Protein AF-M3VHH6-F1 (afdb_monomer)

Mean predicted aligned error: 3.73 Å

pLDDT: mean 92.9, std 6.44, range [53.59, 98.81]

Organism: NCBI:txid1223542

Structure (mmCIF, N/CA/C/O backbone):
data_AF-M3VHH6-F1
#
_entry.id   AF-M3VHH6-F1
#
loop_
_atom_site.group_PDB
_atom_site.id
_atom_site.type_symbol
_atom_site.label_atom_id
_atom_site.label_alt_id
_atom_site.label_comp_id
_atom_site.label_asym_id
_atom_site.label_entity_id
_atom_site.label_seq_id
_atom_site.pdbx_PDB_ins_code
_atom_site.Cartn_x
_atom_site.Cartn_y
_atom_site.Cartn_z
_atom_site.occupancy
_atom_site.B_iso_or_equiv
_atom_site.auth_seq_id
_atom_site.auth_comp_id
_atom_site.auth_asym_id
_atom_site.auth_atom_id
_atom_site.pdbx_PDB_model_num
ATOM 1 N N . MET A 1 1 ? 22.238 7.291 13.900 1.00 63.69 1 MET A N 1
ATOM 2 C CA . MET A 1 1 ? 20.961 7.535 13.210 1.00 63.69 1 MET A CA 1
ATOM 3 C C . MET A 1 1 ? 19.990 6.494 13.722 1.00 63.69 1 MET A C 1
ATOM 5 O O . MET A 1 1 ? 20.412 5.349 13.844 1.00 63.69 1 MET A O 1
ATOM 9 N N . THR A 1 2 ? 18.786 6.887 14.133 1.00 71.12 2 THR A N 1
ATOM 10 C CA . THR A 1 2 ? 17.746 5.921 14.518 1.00 71.12 2 THR A CA 1
ATOM 11 C C . THR A 1 2 ? 17.326 5.149 13.262 1.00 71.12 2 THR A C 1
ATOM 13 O O . THR A 1 2 ? 17.118 5.810 12.241 1.00 71.12 2 THR A O 1
ATOM 16 N N . PRO A 1 3 ? 17.253 3.806 13.294 1.00 85.62 3 PRO A N 1
ATOM 17 C CA . PRO A 1 3 ? 16.776 3.004 12.168 1.00 85.62 3 PRO A CA 1
ATOM 18 C C . PRO A 1 3 ? 15.433 3.501 11.617 1.00 85.62 3 PRO A C 1
ATOM 20 O O . PRO A 1 3 ? 14.606 4.027 12.363 1.00 85.62 3 PRO A O 1
ATOM 23 N N . PHE A 1 4 ? 15.214 3.337 10.310 1.00 87.75 4 PHE A N 1
ATOM 24 C CA . PHE A 1 4 ? 13.986 3.770 9.629 1.00 87.75 4 PHE A CA 1
ATOM 25 C C . PHE A 1 4 ? 12.733 3.161 10.276 1.00 87.75 4 PHE A C 1
ATOM 27 O O . PHE A 1 4 ? 11.804 3.878 10.640 1.00 87.75 4 PHE A O 1
ATOM 34 N N . THR A 1 5 ? 12.757 1.853 10.526 1.00 89.00 5 THR A N 1
ATOM 35 C CA . THR A 1 5 ? 11.663 1.124 11.176 1.00 89.00 5 THR A CA 1
ATOM 36 C C . THR A 1 5 ? 11.430 1.581 12.618 1.00 89.00 5 THR A C 1
ATOM 38 O O . THR A 1 5 ? 10.285 1.713 13.035 1.00 89.00 5 THR A O 1
ATOM 41 N N . ASP A 1 6 ? 12.483 1.915 13.371 1.00 89.00 6 ASP A N 1
ATOM 42 C CA . ASP A 1 6 ? 12.345 2.443 14.738 1.00 89.00 6 ASP A CA 1
ATOM 43 C C . ASP A 1 6 ? 11.664 3.821 14.744 1.00 89.00 6 ASP A C 1
ATOM 45 O O . ASP A 1 6 ? 10.821 4.102 15.597 1.00 89.00 6 ASP A O 1
ATOM 49 N N . ARG A 1 7 ? 12.010 4.685 13.778 1.00 90.12 7 ARG A N 1
ATOM 50 C CA . ARG A 1 7 ? 11.342 5.981 13.578 1.00 90.12 7 ARG A CA 1
ATOM 51 C C . ARG A 1 7 ? 9.866 5.792 13.238 1.00 90.12 7 ARG A C 1
ATOM 53 O O . ARG A 1 7 ? 9.042 6.510 13.788 1.00 90.12 7 ARG A O 1
ATOM 60 N N . LEU A 1 8 ? 9.543 4.837 12.366 1.00 90.56 8 LEU A N 1
ATOM 61 C CA . LEU A 1 8 ? 8.163 4.515 12.011 1.00 90.56 8 LEU A CA 1
ATOM 62 C C . LEU A 1 8 ? 7.368 4.021 13.218 1.00 90.56 8 LEU A C 1
ATOM 64 O O . LEU A 1 8 ? 6.287 4.528 13.490 1.00 90.56 8 LEU A O 1
ATOM 68 N N . VAL A 1 9 ? 7.901 3.046 13.955 1.00 91.38 9 VAL A N 1
ATOM 69 C CA . VAL A 1 9 ? 7.224 2.476 15.127 1.00 91.38 9 VAL A CA 1
ATOM 70 C C . VAL A 1 9 ? 6.958 3.549 16.185 1.00 91.38 9 VAL A C 1
ATOM 72 O O . VAL A 1 9 ? 5.933 3.498 16.858 1.00 91.38 9 VAL A O 1
ATOM 75 N N . ALA A 1 10 ? 7.831 4.552 16.301 1.00 91.44 10 ALA A N 1
ATOM 76 C CA . ALA A 1 10 ? 7.632 5.679 17.207 1.00 91.44 10 ALA A CA 1
ATOM 77 C C . ALA A 1 10 ? 6.457 6.604 16.825 1.00 91.44 10 ALA A C 1
ATOM 79 O O . ALA A 1 10 ? 6.029 7.382 17.676 1.00 91.44 10 ALA A O 1
ATOM 80 N N . LEU A 1 11 ? 5.948 6.530 15.589 1.00 90.44 11 LEU A N 1
ATOM 81 C CA . LEU A 1 11 ? 4.761 7.269 15.141 1.00 90.44 11 LEU A CA 1
ATOM 82 C C . LEU A 1 11 ? 3.453 6.500 15.359 1.00 90.44 11 LEU A C 1
ATOM 84 O O . LEU A 1 11 ? 2.382 7.084 15.226 1.00 90.44 11 LEU A O 1
ATOM 88 N N . LEU A 1 12 ? 3.518 5.202 15.665 1.00 91.50 12 LEU A N 1
ATOM 89 C CA . LEU A 1 12 ? 2.317 4.385 15.785 1.00 91.50 12 LEU A CA 1
ATOM 90 C C . LEU A 1 12 ? 1.541 4.724 17.069 1.00 91.50 12 LEU A C 1
ATOM 92 O O . LEU A 1 12 ? 2.152 4.878 18.134 1.00 91.50 12 LEU A O 1
ATOM 96 N N . PRO A 1 13 ? 0.198 4.752 17.009 1.00 91.06 13 PRO A N 1
ATOM 97 C CA . PRO A 1 13 ? -0.645 4.815 18.191 1.00 91.06 13 PRO A CA 1
ATOM 98 C C . PRO A 1 13 ? -0.337 3.685 19.179 1.00 91.06 13 PRO A C 1
ATOM 100 O O . PRO A 1 13 ? 0.109 2.586 18.824 1.00 91.06 13 PRO A O 1
ATOM 103 N N . ALA A 1 14 ? -0.580 3.953 20.461 1.00 88.25 14 ALA A N 1
ATOM 104 C CA . ALA A 1 14 ? -0.232 3.025 21.527 1.00 88.25 14 ALA A CA 1
ATOM 105 C C . ALA A 1 14 ? -0.963 1.680 21.372 1.00 88.25 14 ALA A C 1
ATOM 107 O O . ALA A 1 14 ? -2.187 1.617 21.318 1.00 88.25 14 ALA A O 1
ATOM 108 N N . GLY A 1 15 ? -0.201 0.584 21.372 1.00 87.56 15 GLY A N 1
ATOM 109 C CA . GLY A 1 15 ? -0.746 -0.774 21.270 1.00 87.56 15 GLY A CA 1
ATOM 110 C C . GLY A 1 15 ? -0.923 -1.284 19.839 1.00 87.56 15 GLY A C 1
ATOM 111 O O . GLY A 1 15 ? -1.205 -2.470 19.671 1.00 87.56 15 GLY A O 1
ATOM 112 N N . ILE A 1 16 ? -0.691 -0.446 18.825 1.00 91.75 16 ILE A N 1
ATOM 113 C CA . ILE A 1 16 ? -0.650 -0.889 17.434 1.00 91.75 16 ILE A CA 1
ATOM 114 C C . ILE A 1 16 ? 0.666 -1.615 17.157 1.00 91.75 16 ILE A C 1
ATOM 116 O O . ILE A 1 16 ? 1.753 -1.146 17.494 1.00 91.75 16 ILE A O 1
ATOM 120 N N . VAL A 1 17 ? 0.555 -2.784 16.528 1.00 91.75 17 VAL A N 1
ATOM 121 C CA . VAL A 1 17 ? 1.691 -3.605 16.110 1.00 91.75 17 VAL A CA 1
ATOM 122 C C . VAL A 1 17 ? 1.547 -3.882 14.624 1.00 91.75 17 VAL A C 1
ATOM 124 O O . VAL A 1 17 ? 0.552 -4.461 14.191 1.00 91.75 17 VAL A O 1
ATOM 127 N N . LEU A 1 18 ? 2.548 -3.483 13.840 1.00 94.38 18 LEU A N 1
ATOM 128 C CA . LEU A 1 18 ? 2.572 -3.799 12.416 1.00 94.38 18 LEU A CA 1
ATOM 129 C C . LEU A 1 18 ? 2.859 -5.292 12.199 1.00 94.38 18 LEU A C 1
ATOM 131 O O . LEU A 1 18 ? 3.683 -5.870 12.917 1.00 94.38 18 LEU A O 1
ATOM 135 N N . PRO A 1 19 ? 2.242 -5.924 11.185 1.00 96.00 19 PRO A N 1
ATOM 136 C CA . PRO A 1 19 ? 2.569 -7.293 10.814 1.00 96.00 19 PRO A CA 1
ATOM 137 C C . PRO A 1 19 ? 4.055 -7.455 10.469 1.00 96.00 19 PRO A C 1
ATOM 139 O O . PRO A 1 19 ? 4.655 -6.597 9.820 1.00 96.00 19 PRO A O 1
ATOM 142 N N . GLN A 1 20 ? 4.644 -8.595 10.839 1.00 97.12 20 GLN A N 1
ATOM 143 C CA . GLN A 1 20 ? 6.068 -8.863 10.605 1.00 97.12 20 GLN A CA 1
ATOM 144 C C . GLN A 1 20 ? 6.512 -8.678 9.137 1.00 97.12 20 GLN A C 1
ATOM 146 O O . GLN A 1 20 ? 7.590 -8.117 8.942 1.00 97.12 20 GLN A O 1
ATOM 151 N N . PRO A 1 21 ? 5.732 -9.069 8.103 1.00 98.19 21 PRO A N 1
ATOM 152 C CA . PRO A 1 21 ? 6.111 -8.808 6.711 1.00 98.19 21 PRO A CA 1
ATOM 153 C C . PRO A 1 21 ? 6.308 -7.322 6.384 1.00 98.19 21 PRO A C 1
ATOM 155 O O . PRO A 1 21 ? 7.207 -6.981 5.615 1.00 98.19 21 PRO A O 1
ATOM 158 N N . ILE A 1 22 ? 5.522 -6.437 7.006 1.00 97.62 22 ILE A N 1
ATOM 159 C CA . ILE A 1 22 ? 5.634 -4.983 6.837 1.00 97.62 22 ILE A CA 1
ATOM 160 C C . ILE A 1 22 ? 6.939 -4.481 7.460 1.00 97.62 22 ILE A C 1
ATOM 162 O O . ILE A 1 22 ? 7.721 -3.816 6.786 1.00 97.62 22 ILE A O 1
ATOM 166 N N . LEU A 1 23 ? 7.230 -4.876 8.704 1.00 96.31 23 LEU A N 1
ATOM 167 C CA . LEU A 1 23 ? 8.476 -4.503 9.389 1.00 96.31 23 LEU A CA 1
ATOM 168 C C . LEU A 1 23 ? 9.712 -4.987 8.619 1.00 96.31 23 LEU A C 1
ATOM 170 O O . LEU A 1 23 ? 10.616 -4.207 8.338 1.00 96.31 23 LEU A O 1
ATOM 174 N N . THR A 1 24 ? 9.714 -6.256 8.202 1.00 97.75 24 THR A N 1
ATOM 175 C CA . THR A 1 24 ? 10.802 -6.838 7.405 1.00 97.75 24 THR A CA 1
ATOM 176 C C . THR A 1 24 ? 10.984 -6.122 6.065 1.00 97.75 24 THR A C 1
ATOM 178 O O . THR A 1 24 ? 12.110 -5.999 5.587 1.00 97.75 24 THR A O 1
ATOM 181 N N . THR A 1 25 ? 9.902 -5.626 5.462 1.00 97.81 25 THR A N 1
ATOM 182 C CA . THR A 1 25 ? 9.980 -4.824 4.237 1.00 97.81 25 THR A CA 1
ATOM 183 C C . THR A 1 25 ? 10.610 -3.460 4.488 1.00 97.81 25 THR A C 1
ATOM 185 O O . THR A 1 25 ? 11.472 -3.045 3.719 1.00 97.81 25 THR A O 1
ATOM 188 N N . PHE A 1 26 ? 10.230 -2.767 5.559 1.00 96.12 26 PHE A N 1
ATOM 189 C CA . PHE A 1 26 ? 10.793 -1.456 5.882 1.00 96.12 26 PHE A CA 1
ATOM 190 C C . PHE A 1 26 ? 12.275 -1.515 6.245 1.00 96.12 26 PHE A C 1
ATOM 192 O O . PHE A 1 26 ? 13.041 -0.672 5.775 1.00 96.12 26 PHE A O 1
ATOM 199 N N . ASP A 1 27 ? 12.701 -2.554 6.967 1.00 95.94 27 ASP A N 1
ATOM 200 C CA . ASP A 1 27 ? 14.124 -2.825 7.188 1.00 95.94 27 ASP A CA 1
ATOM 201 C C . ASP A 1 27 ? 14.855 -3.033 5.853 1.00 95.94 27 ASP A C 1
ATOM 203 O O . ASP A 1 27 ? 15.903 -2.435 5.607 1.00 95.94 27 ASP A O 1
ATOM 207 N N . TRP A 1 28 ? 14.273 -3.822 4.943 1.00 97.62 28 TRP A N 1
ATOM 208 C CA . TRP A 1 28 ? 14.871 -4.065 3.633 1.00 97.62 28 TRP A CA 1
ATOM 209 C C . TRP A 1 28 ? 14.974 -2.791 2.782 1.00 97.62 28 TRP A C 1
ATOM 211 O O . TRP A 1 28 ? 16.025 -2.554 2.186 1.00 97.62 28 TRP A O 1
ATOM 221 N N . LEU A 1 29 ? 13.937 -1.947 2.745 1.00 96.81 29 LEU A N 1
ATOM 222 C CA . LEU A 1 29 ? 13.976 -0.669 2.023 1.00 96.81 29 LEU A CA 1
ATOM 223 C C . LEU A 1 29 ? 15.113 0.224 2.548 1.00 96.81 29 LEU A C 1
ATOM 225 O O . LEU A 1 29 ? 15.882 0.784 1.758 1.00 96.81 29 LEU A O 1
ATOM 229 N N . ALA A 1 30 ? 15.266 0.307 3.872 1.00 94.44 30 ALA A N 1
ATOM 230 C CA . ALA A 1 30 ? 16.337 1.071 4.506 1.00 94.44 30 ALA A CA 1
ATOM 231 C C . ALA A 1 30 ? 17.732 0.539 4.148 1.00 94.44 30 ALA A C 1
ATOM 233 O O . ALA A 1 30 ? 18.621 1.318 3.803 1.00 94.44 30 ALA A O 1
ATOM 234 N N . ASP A 1 31 ? 17.909 -0.781 4.148 1.00 95.44 31 ASP A N 1
ATOM 235 C CA . ASP A 1 31 ? 19.198 -1.417 3.868 1.00 95.44 31 ASP A CA 1
ATOM 236 C C . ASP A 1 31 ? 19.580 -1.422 2.374 1.00 95.44 31 ASP A C 1
ATOM 238 O O . ASP A 1 31 ? 20.744 -1.656 2.037 1.00 95.44 31 ASP A O 1
ATOM 242 N N . ASN A 1 32 ? 18.630 -1.164 1.465 1.00 96.19 32 ASN A N 1
ATOM 243 C CA . ASN A 1 32 ? 18.826 -1.305 0.013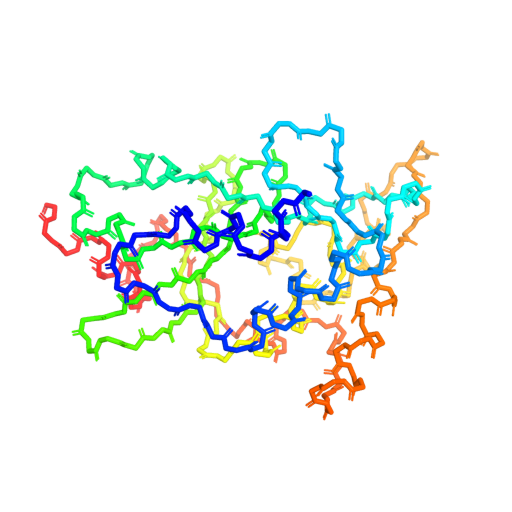 1.00 96.19 32 ASN A CA 1
ATOM 244 C C . ASN A 1 32 ? 18.701 0.017 -0.768 1.00 96.19 32 ASN A C 1
ATOM 246 O O . ASN A 1 32 ? 18.564 0.004 -1.990 1.00 96.19 32 ASN A O 1
ATOM 250 N N . GLY A 1 33 ? 18.801 1.164 -0.088 1.00 94.81 33 GLY A N 1
ATOM 251 C CA . GLY A 1 33 ? 18.885 2.477 -0.742 1.00 94.81 33 GLY A CA 1
ATOM 252 C C . GLY A 1 33 ? 17.555 2.994 -1.291 1.00 94.81 33 GLY A C 1
ATOM 253 O O . GLY A 1 33 ? 17.539 3.717 -2.286 1.00 94.81 33 GLY A O 1
ATOM 254 N N . HIS A 1 34 ? 16.443 2.609 -0.666 1.00 95.94 34 HIS A N 1
ATOM 255 C CA . HIS A 1 34 ? 15.102 3.072 -1.034 1.00 95.94 34 HIS A CA 1
ATOM 256 C C . HIS A 1 34 ? 14.616 4.271 -0.210 1.00 95.94 34 HIS A C 1
ATOM 258 O O . HIS A 1 34 ? 13.675 4.946 -0.624 1.00 95.94 34 HIS A O 1
ATOM 264 N N . VAL A 1 35 ? 15.238 4.520 0.945 1.00 94.00 35 VAL A N 1
ATOM 265 C CA . VAL A 1 35 ? 14.899 5.623 1.854 1.00 94.00 35 VAL A CA 1
ATOM 266 C C . VAL A 1 35 ? 15.500 6.929 1.350 1.00 94.00 35 VAL A C 1
ATOM 268 O O . VAL A 1 35 ? 16.697 6.990 1.060 1.00 94.00 35 VAL A O 1
ATOM 271 N N . ASP A 1 36 ? 14.672 7.971 1.280 1.00 88.38 36 ASP A N 1
ATOM 272 C CA . ASP A 1 36 ? 15.116 9.325 0.957 1.00 88.38 36 ASP A CA 1
ATOM 273 C C . ASP A 1 36 ? 15.365 10.140 2.234 1.00 88.38 36 ASP A C 1
ATOM 275 O O . ASP A 1 36 ? 14.464 10.761 2.807 1.00 88.38 36 ASP A O 1
ATOM 279 N N . ASP A 1 37 ? 16.626 10.152 2.668 1.00 80.25 37 ASP A N 1
ATOM 280 C CA . ASP A 1 37 ? 17.090 10.926 3.823 1.00 80.25 37 ASP A CA 1
ATOM 281 C C . ASP A 1 37 ? 17.120 12.451 3.572 1.00 80.25 37 ASP A C 1
ATOM 283 O O . ASP A 1 37 ? 17.459 13.210 4.483 1.00 80.25 37 ASP A O 1
ATOM 287 N N . ALA A 1 38 ? 16.806 12.933 2.359 1.00 76.75 38 ALA A N 1
ATOM 288 C CA . ALA A 1 38 ? 16.718 14.368 2.074 1.00 76.75 38 ALA A CA 1
ATOM 289 C C . ALA A 1 38 ? 15.414 15.006 2.584 1.00 76.75 38 ALA A C 1
ATOM 291 O O . ALA A 1 38 ? 15.286 16.233 2.566 1.00 76.75 38 ALA A O 1
ATOM 292 N N . THR A 1 39 ? 14.457 14.191 3.031 1.00 71.38 39 THR A N 1
ATOM 293 C CA . THR A 1 39 ? 13.173 14.641 3.570 1.00 71.38 39 THR A CA 1
ATOM 294 C C . THR A 1 39 ? 13.167 14.613 5.102 1.00 71.38 39 THR A C 1
ATOM 296 O O . THR A 1 39 ? 13.781 13.753 5.732 1.00 71.38 39 THR A O 1
ATOM 299 N N . ASP A 1 40 ? 12.450 15.555 5.723 1.00 71.25 40 ASP A N 1
ATOM 300 C CA . ASP A 1 40 ? 12.286 15.595 7.187 1.00 71.25 40 ASP A CA 1
ATOM 301 C C . ASP A 1 40 ? 11.274 14.546 7.705 1.00 71.25 40 ASP A C 1
ATOM 303 O O . ASP A 1 40 ? 11.148 14.348 8.916 1.00 71.25 40 ASP A O 1
ATOM 307 N N . HIS A 1 41 ? 10.554 13.866 6.806 1.00 76.38 41 HIS A N 1
ATOM 308 C CA . HIS A 1 41 ? 9.564 12.835 7.121 1.00 76.38 41 HIS A CA 1
ATOM 309 C C . HIS A 1 41 ? 10.081 11.426 6.782 1.00 76.38 41 HIS A C 1
ATOM 311 O O . HIS A 1 41 ? 11.210 11.226 6.334 1.00 76.38 41 HIS A O 1
ATOM 317 N N . LEU A 1 42 ? 9.302 10.398 7.122 1.00 86.75 42 LEU A N 1
ATOM 318 C CA . LEU A 1 42 ? 9.610 9.025 6.728 1.00 86.75 42 LEU A CA 1
ATOM 319 C C . LEU A 1 42 ? 9.214 8.836 5.273 1.00 86.75 42 LEU A C 1
ATOM 321 O O . LEU A 1 42 ? 8.035 8.677 4.990 1.00 86.75 42 LEU A O 1
ATOM 325 N N . HIS A 1 43 ? 10.206 8.840 4.387 1.00 91.56 43 HIS A N 1
ATOM 326 C CA . HIS A 1 43 ? 9.988 8.636 2.965 1.00 91.56 43 HIS A CA 1
ATOM 327 C C . HIS A 1 43 ? 10.835 7.480 2.433 1.00 91.56 43 HIS A C 1
ATOM 329 O O . HIS A 1 43 ? 12.054 7.437 2.629 1.00 91.56 43 HIS A O 1
ATOM 335 N N . ALA A 1 44 ? 10.194 6.543 1.742 1.00 94.94 44 ALA A N 1
ATOM 336 C CA . ALA A 1 44 ? 10.866 5.477 1.004 1.00 94.94 44 ALA A CA 1
ATOM 337 C C . ALA A 1 44 ? 10.058 5.093 -0.233 1.00 94.94 44 ALA A C 1
ATOM 339 O O . ALA A 1 44 ? 8.843 4.962 -0.159 1.00 94.94 44 ALA A O 1
ATOM 340 N N . ARG A 1 45 ? 10.728 4.842 -1.356 1.00 95.50 45 ARG A N 1
ATOM 341 C CA . ARG A 1 45 ? 10.079 4.444 -2.617 1.00 95.50 45 ARG A CA 1
ATOM 342 C C . ARG A 1 45 ? 10.259 2.953 -2.879 1.00 95.50 45 ARG A C 1
ATOM 344 O O . ARG A 1 45 ? 11.237 2.352 -2.442 1.00 95.50 45 ARG A O 1
ATOM 351 N N . LEU A 1 46 ? 9.385 2.339 -3.673 1.00 96.19 46 LEU A N 1
ATOM 352 C CA . LEU A 1 46 ? 9.559 0.928 -4.071 1.00 96.19 46 LEU A CA 1
ATOM 353 C C . LEU A 1 46 ? 10.660 0.720 -5.120 1.00 96.19 46 LEU A C 1
ATOM 355 O O . LEU A 1 46 ? 11.136 -0.397 -5.330 1.00 96.19 46 LEU A O 1
ATOM 359 N N . VAL A 1 47 ? 11.105 1.808 -5.744 1.00 94.88 47 VAL A N 1
ATOM 360 C CA . VAL A 1 47 ? 12.263 1.859 -6.635 1.00 94.88 47 VAL A CA 1
ATOM 361 C C . VAL A 1 47 ? 13.411 2.579 -5.907 1.00 94.88 47 VAL A C 1
ATOM 363 O O . VAL A 1 47 ? 13.147 3.582 -5.241 1.00 94.88 47 VAL A O 1
ATOM 366 N N . PRO A 1 48 ? 14.674 2.114 -6.007 1.00 93.50 48 PRO A N 1
ATOM 367 C CA . PRO A 1 48 ? 15.797 2.750 -5.317 1.00 93.50 48 PRO A CA 1
ATOM 368 C C . PRO A 1 48 ? 15.939 4.249 -5.616 1.00 93.50 48 PRO A C 1
ATOM 370 O O . PRO A 1 48 ? 15.573 4.732 -6.693 1.00 93.50 48 PRO A O 1
ATOM 373 N N . VAL A 1 49 ? 16.504 5.000 -4.671 1.00 91.31 49 VAL A N 1
ATOM 374 C CA . VAL A 1 49 ? 16.814 6.428 -4.836 1.00 91.31 49 VAL A CA 1
ATOM 375 C C . VAL A 1 49 ? 17.735 6.641 -6.045 1.00 91.31 49 VAL A C 1
ATOM 377 O O . VAL A 1 49 ? 18.684 5.891 -6.267 1.00 91.31 49 VAL A O 1
ATOM 380 N N . GLY A 1 50 ? 17.448 7.677 -6.838 1.00 89.25 50 GLY A N 1
ATOM 381 C CA . GLY A 1 50 ? 18.225 8.029 -8.033 1.00 89.25 50 GLY A CA 1
ATOM 382 C C . GLY A 1 50 ? 17.857 7.254 -9.300 1.00 89.25 50 GLY A C 1
ATOM 383 O O . GLY A 1 50 ? 18.456 7.494 -10.345 1.00 89.25 50 GLY A O 1
ATOM 384 N N . ILE A 1 51 ? 16.881 6.349 -9.223 1.00 89.69 51 ILE A N 1
ATOM 385 C CA . ILE A 1 51 ? 16.205 5.801 -10.399 1.00 89.69 51 ILE A CA 1
ATOM 386 C C . ILE A 1 51 ? 14.938 6.620 -10.658 1.00 89.69 51 ILE A C 1
ATOM 388 O O . ILE A 1 51 ? 14.140 6.841 -9.735 1.00 89.69 51 ILE A O 1
ATOM 392 N N . ASP A 1 52 ? 14.777 7.050 -11.908 1.00 88.12 52 ASP A N 1
ATOM 393 C CA . ASP A 1 52 ? 13.582 7.738 -12.389 1.00 88.12 52 ASP A CA 1
ATOM 394 C C . ASP A 1 52 ? 12.426 6.741 -12.532 1.00 88.12 52 ASP A C 1
ATOM 396 O O . ASP A 1 52 ? 12.573 5.648 -13.090 1.00 88.12 52 ASP A O 1
ATOM 400 N N . SER A 1 53 ? 11.275 7.114 -11.988 1.00 89.38 53 SER A N 1
ATOM 401 C CA . SER A 1 53 ? 10.037 6.342 -12.030 1.00 89.38 53 SER A CA 1
ATOM 402 C C . SER A 1 53 ? 8.865 7.304 -11.890 1.00 89.38 53 SER A C 1
ATOM 404 O O . SER A 1 53 ? 8.980 8.283 -11.153 1.00 89.38 53 SER A O 1
ATOM 406 N N . LEU A 1 54 ? 7.760 7.003 -12.572 1.00 90.06 54 LEU A N 1
ATOM 407 C CA . LEU A 1 54 ? 6.480 7.693 -12.388 1.00 90.06 54 LEU A CA 1
ATOM 408 C C . LEU A 1 54 ? 5.699 7.181 -11.174 1.00 90.06 54 LEU A C 1
ATOM 410 O O . LEU A 1 54 ? 4.651 7.719 -10.859 1.00 90.06 54 LEU A O 1
ATOM 414 N N . SER A 1 55 ? 6.183 6.135 -10.496 1.00 93.38 55 SER A N 1
ATOM 415 C CA . SER A 1 55 ? 5.443 5.571 -9.373 1.00 93.38 55 SER A CA 1
ATOM 416 C C . SER A 1 55 ? 5.328 6.552 -8.215 1.00 93.38 55 SER A C 1
ATOM 418 O O . SER A 1 55 ? 6.333 6.969 -7.635 1.00 93.38 55 SER A O 1
ATOM 420 N N . GLU A 1 56 ? 4.082 6.841 -7.852 1.00 94.44 56 GLU A N 1
ATOM 421 C CA . GLU A 1 56 ? 3.695 7.665 -6.711 1.00 94.44 56 GLU A CA 1
ATOM 422 C C . GLU A 1 56 ? 3.617 6.861 -5.409 1.00 94.44 56 GLU A C 1
ATOM 424 O O . GLU A 1 56 ? 3.334 7.415 -4.341 1.00 94.44 56 GLU A O 1
ATOM 429 N N . VAL A 1 57 ? 3.912 5.557 -5.485 1.00 96.50 57 VAL A N 1
ATOM 430 C CA . VAL A 1 57 ? 3.932 4.669 -4.329 1.00 96.50 57 VAL A CA 1
ATOM 431 C C . VAL A 1 57 ? 5.160 4.935 -3.472 1.00 96.50 57 VAL A C 1
ATOM 433 O O . VAL A 1 57 ? 6.301 4.612 -3.832 1.00 96.50 57 VAL A O 1
ATOM 436 N N . ALA A 1 58 ? 4.908 5.455 -2.280 1.00 95.31 58 ALA A N 1
ATOM 437 C CA . ALA A 1 58 ? 5.933 5.710 -1.289 1.00 95.31 58 ALA A CA 1
ATOM 438 C C . ALA A 1 58 ? 5.426 5.376 0.108 1.00 95.31 58 ALA A C 1
ATOM 440 O O . ALA A 1 58 ? 4.253 5.567 0.407 1.00 95.31 58 ALA A O 1
ATOM 441 N N . VAL A 1 59 ? 6.326 4.910 0.972 1.00 95.38 59 VAL A N 1
ATOM 442 C CA . VAL A 1 59 ? 6.114 4.974 2.416 1.00 95.38 59 VAL A CA 1
ATOM 443 C C . VAL A 1 59 ? 5.985 6.444 2.772 1.00 95.38 59 VAL A C 1
ATOM 445 O O . VAL A 1 59 ? 6.923 7.206 2.536 1.00 95.38 59 VAL A O 1
ATOM 448 N N . ASP A 1 60 ? 4.828 6.811 3.298 1.00 90.81 60 ASP A N 1
ATOM 449 C CA . ASP A 1 60 ? 4.500 8.165 3.716 1.00 90.81 60 ASP A CA 1
ATOM 450 C C . ASP A 1 60 ? 3.544 8.045 4.899 1.00 90.81 60 ASP A C 1
ATOM 452 O O . ASP A 1 60 ? 2.420 7.557 4.765 1.00 90.81 60 ASP A O 1
ATOM 456 N N . VAL A 1 61 ? 4.054 8.357 6.090 1.00 89.19 61 VAL A N 1
ATOM 457 C CA . VAL A 1 61 ? 3.334 8.148 7.349 1.00 89.19 61 VAL A CA 1
ATOM 458 C C . VAL A 1 61 ? 3.161 9.481 8.038 1.00 89.19 61 VAL A C 1
ATOM 460 O O . VAL A 1 61 ? 4.075 9.984 8.696 1.00 89.19 61 VAL A O 1
ATOM 463 N N . ASP A 1 62 ? 1.957 10.018 7.887 1.00 87.50 62 ASP A N 1
ATOM 464 C CA . ASP A 1 62 ? 1.478 11.206 8.574 1.00 87.50 62 ASP A CA 1
ATOM 465 C C . ASP A 1 62 ? 0.538 10.787 9.726 1.00 87.50 62 ASP A C 1
ATOM 467 O O . ASP A 1 62 ? -0.558 10.278 9.468 1.00 87.50 62 ASP A O 1
ATOM 471 N N . PRO A 1 63 ? 0.940 10.988 10.999 1.00 85.00 63 PRO A N 1
ATOM 472 C CA . PRO A 1 63 ? 0.109 10.676 12.165 1.00 85.00 63 PRO A CA 1
ATOM 473 C C . PRO A 1 63 ? -1.233 11.414 12.172 1.00 85.00 63 PRO A C 1
ATOM 475 O O . PRO A 1 63 ? -2.194 10.936 12.775 1.00 85.00 63 PRO A O 1
ATOM 478 N N . ASP A 1 64 ? -1.305 12.569 11.508 1.00 89.25 64 ASP A N 1
ATOM 479 C CA . ASP A 1 64 ? -2.492 13.412 11.486 1.00 89.25 64 ASP A CA 1
ATOM 480 C C . ASP A 1 64 ? -3.395 13.121 10.276 1.00 89.25 64 ASP A C 1
ATOM 482 O O . ASP A 1 64 ? -4.504 13.651 10.217 1.00 89.25 64 ASP A O 1
ATOM 486 N N . PHE A 1 65 ? -3.004 12.246 9.339 1.00 92.88 65 PHE A N 1
ATOM 487 C CA . PHE A 1 65 ? -3.762 11.990 8.104 1.00 92.88 65 PHE A CA 1
ATOM 488 C C . PHE A 1 65 ? -5.225 11.609 8.365 1.00 92.88 65 PHE A C 1
ATOM 490 O O . PHE A 1 65 ? -6.146 12.087 7.702 1.00 92.88 65 PHE A O 1
ATOM 497 N N . MET A 1 66 ? -5.475 10.785 9.382 1.00 94.81 66 MET A N 1
ATOM 498 C CA . MET A 1 66 ? -6.833 10.333 9.688 1.00 94.81 66 MET A CA 1
ATOM 499 C C . MET A 1 66 ? -7.746 11.450 10.226 1.00 94.81 66 MET A C 1
ATOM 501 O O . MET A 1 66 ? -8.957 11.252 10.300 1.00 94.81 66 MET A O 1
ATOM 505 N N . THR A 1 67 ? -7.218 12.641 10.543 1.00 94.00 67 THR A N 1
ATOM 506 C CA . THR A 1 67 ? -8.031 13.830 10.878 1.00 94.00 67 THR A CA 1
ATOM 507 C C . THR A 1 67 ? -8.873 14.329 9.705 1.00 94.00 67 THR A C 1
ATOM 509 O O . THR A 1 67 ? -9.902 14.957 9.932 1.00 94.00 67 THR A O 1
ATOM 512 N N . TYR A 1 68 ? -8.486 14.021 8.462 1.00 91.62 68 TYR A N 1
ATOM 513 C CA . TYR A 1 68 ? -9.288 14.343 7.277 1.00 91.62 68 TYR A CA 1
ATOM 514 C C . TYR A 1 68 ? -10.484 13.401 7.090 1.00 91.62 68 TYR A C 1
ATOM 516 O O . TYR A 1 68 ? -11.403 13.727 6.345 1.00 91.62 68 TYR A O 1
ATOM 524 N N . TRP A 1 69 ? -10.467 12.247 7.761 1.00 92.00 69 TRP A N 1
ATOM 525 C CA . TRP A 1 69 ? -11.440 11.173 7.576 1.00 92.00 69 TRP A CA 1
ATOM 526 C C . TRP A 1 69 ? -12.464 11.072 8.699 1.00 92.00 69 TRP A C 1
ATOM 528 O O . TRP A 1 69 ? -13.596 10.677 8.443 1.00 92.00 69 TRP A O 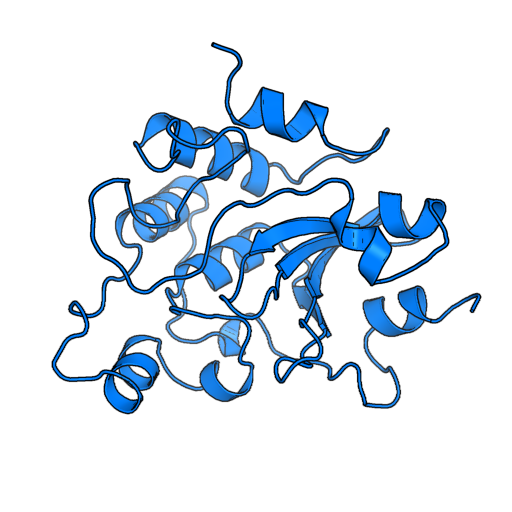1
ATOM 538 N N . HIS A 1 70 ? -12.077 11.368 9.943 1.00 92.81 70 HIS A N 1
ATOM 539 C CA . HIS A 1 70 ? -12.969 11.172 11.082 1.00 92.81 70 HIS A CA 1
ATOM 540 C C . HIS A 1 70 ? -12.543 12.001 12.303 1.00 92.81 70 HIS A C 1
ATOM 542 O O . HIS A 1 70 ? -11.357 12.100 12.610 1.00 92.81 70 HIS A O 1
ATOM 548 N N . ASP 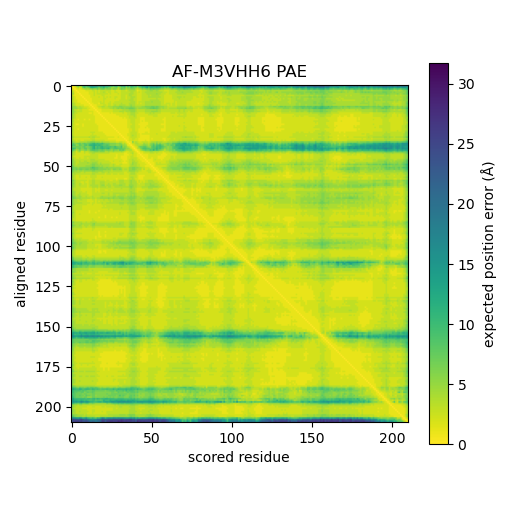A 1 71 ? -13.499 12.537 13.067 1.00 92.06 71 ASP A N 1
ATOM 549 C CA . ASP A 1 71 ? -13.198 13.347 14.261 1.00 92.06 71 ASP A CA 1
ATOM 550 C C . ASP A 1 71 ? -12.865 12.488 15.503 1.00 92.06 71 ASP A C 1
ATOM 552 O O . ASP A 1 71 ? -12.031 12.866 16.335 1.00 92.06 71 ASP A O 1
ATOM 556 N N . ASP A 1 72 ? -13.471 11.301 15.631 1.00 92.56 72 ASP A N 1
ATOM 557 C CA . ASP A 1 72 ? -13.222 10.358 16.739 1.00 92.56 72 ASP A CA 1
ATOM 558 C C . ASP A 1 72 ? -11.786 9.801 16.727 1.00 92.56 72 ASP A C 1
ATOM 560 O O . ASP A 1 72 ? -11.408 8.996 15.874 1.00 92.56 72 ASP A O 1
ATOM 564 N N . GLU A 1 73 ? -10.995 10.213 17.719 1.00 91.94 73 GLU A N 1
ATOM 565 C CA . GLU A 1 73 ? -9.619 9.755 17.955 1.00 91.94 73 GLU A CA 1
ATOM 566 C C . GLU A 1 73 ? -9.527 8.229 18.098 1.00 91.94 73 GLU A C 1
ATOM 568 O O . GLU A 1 73 ? -8.606 7.618 17.569 1.00 91.94 73 GLU A O 1
ATOM 573 N N . SER A 1 74 ? -10.521 7.586 18.720 1.00 90.81 74 SER A N 1
ATOM 574 C CA . SER A 1 74 ? -10.517 6.134 18.921 1.00 90.81 74 SER A CA 1
ATOM 575 C C . SER A 1 74 ? -10.643 5.343 17.618 1.00 90.81 74 SER A C 1
ATOM 577 O O . SER A 1 74 ? -10.167 4.207 17.549 1.00 90.81 74 SER A O 1
ATOM 579 N N . LYS A 1 75 ? -11.240 5.937 16.575 1.00 93.06 75 LYS A N 1
ATOM 580 C CA . LYS A 1 75 ? -11.220 5.377 15.219 1.00 93.06 75 LYS A CA 1
ATOM 581 C C . LYS A 1 75 ? -9.925 5.722 14.497 1.00 93.06 75 LYS A C 1
ATOM 583 O O . LYS A 1 75 ? -9.316 4.835 13.903 1.00 93.06 75 LYS A O 1
ATOM 588 N N . ARG A 1 76 ? -9.478 6.978 14.580 1.00 94.44 76 ARG A N 1
ATOM 589 C CA . ARG A 1 76 ? -8.236 7.431 13.932 1.00 94.44 76 ARG A CA 1
ATOM 590 C C . ARG A 1 76 ? -7.024 6.604 14.364 1.00 94.44 76 ARG A C 1
ATOM 592 O O . ARG A 1 76 ? -6.289 6.133 13.506 1.00 94.44 76 ARG A O 1
ATOM 599 N N . ASP A 1 77 ? -6.894 6.312 15.656 1.00 94.62 77 ASP A N 1
ATOM 600 C CA . ASP A 1 77 ? -5.789 5.522 16.221 1.00 94.62 77 ASP A CA 1
ATOM 601 C C . ASP A 1 77 ? -5.743 4.063 15.732 1.00 94.62 77 ASP A C 1
ATOM 603 O O . ASP A 1 77 ? -4.776 3.338 15.982 1.00 94.62 77 ASP A O 1
ATOM 607 N N . ARG A 1 78 ? -6.792 3.600 15.046 1.00 95.44 78 ARG A N 1
ATOM 608 C CA . ARG A 1 78 ? -6.922 2.225 14.551 1.00 95.44 78 ARG A CA 1
ATOM 609 C C . ARG A 1 78 ? -6.693 2.104 13.053 1.00 95.44 78 ARG A C 1
ATOM 611 O O . ARG A 1 78 ? -6.737 0.982 12.547 1.00 95.44 78 ARG A O 1
ATOM 618 N N . VAL A 1 79 ? -6.440 3.213 12.361 1.00 96.75 79 VAL A N 1
ATOM 619 C CA . VAL A 1 79 ? -6.093 3.239 10.940 1.00 96.75 79 VAL A CA 1
ATOM 620 C C . VAL A 1 79 ? -4.727 3.888 10.789 1.00 96.75 79 VAL A C 1
ATOM 622 O O . VAL A 1 79 ? -4.528 5.030 11.184 1.00 96.75 79 VAL A O 1
ATOM 625 N N . ILE A 1 80 ? -3.780 3.149 10.222 1.00 95.88 80 ILE A N 1
ATOM 626 C CA . ILE A 1 80 ? -2.400 3.579 10.018 1.00 95.88 80 ILE A CA 1
ATOM 627 C C . ILE A 1 80 ? -2.144 3.669 8.515 1.00 95.88 80 ILE A C 1
ATOM 629 O O . ILE A 1 80 ? -1.835 2.642 7.902 1.00 95.88 80 ILE A O 1
ATOM 633 N N . PRO A 1 81 ? -2.268 4.856 7.905 1.00 95.94 81 PRO A N 1
ATOM 634 C CA . PRO A 1 81 ? -1.809 5.099 6.544 1.00 95.94 81 PRO A CA 1
ATOM 635 C C . PRO A 1 81 ? -0.299 4.864 6.487 1.00 95.94 81 PRO A C 1
ATOM 637 O O . PRO A 1 81 ? 0.461 5.463 7.245 1.00 95.94 81 PRO A O 1
ATOM 640 N N . LEU A 1 82 ? 0.125 3.917 5.653 1.00 96.00 82 LEU A N 1
ATOM 641 C CA . LEU A 1 82 ? 1.529 3.509 5.556 1.00 96.00 82 LEU A CA 1
ATOM 642 C C . LEU A 1 82 ? 2.151 3.932 4.232 1.00 96.00 82 LEU A C 1
ATOM 644 O O . LEU A 1 82 ? 3.342 4.236 4.183 1.00 96.00 82 LEU A O 1
ATOM 648 N N . PHE A 1 83 ? 1.358 3.885 3.166 1.00 97.19 83 PHE A N 1
ATOM 649 C CA . PHE A 1 83 ? 1.807 4.151 1.815 1.00 97.19 83 PHE A CA 1
ATOM 650 C C . PHE A 1 83 ? 0.901 5.177 1.161 1.00 97.19 83 PHE A C 1
ATOM 652 O O . PHE A 1 83 ? -0.314 4.987 1.145 1.00 97.19 83 PHE A O 1
ATOM 659 N N . ARG A 1 84 ? 1.493 6.196 0.547 1.00 96.69 84 ARG A N 1
ATOM 660 C CA . ARG A 1 84 ? 0.825 6.950 -0.509 1.00 96.69 84 ARG A CA 1
ATOM 661 C C . ARG A 1 84 ? 0.646 6.037 -1.722 1.00 96.69 84 ARG A C 1
ATOM 663 O O . ARG A 1 84 ? 1.557 5.277 -2.053 1.00 96.69 84 ARG A O 1
ATOM 670 N N . THR A 1 85 ? -0.519 6.092 -2.357 1.00 96.88 85 THR A N 1
ATOM 671 C CA . THR A 1 85 ? -0.887 5.270 -3.526 1.00 96.88 85 THR A CA 1
ATOM 672 C C . THR A 1 85 ? -1.231 6.089 -4.768 1.00 96.88 85 THR A C 1
ATOM 674 O O . THR A 1 85 ? -1.424 5.502 -5.827 1.00 96.88 85 THR A O 1
ATOM 677 N N . GLY A 1 86 ? -1.262 7.417 -4.657 1.00 94.94 86 GLY A N 1
ATOM 678 C CA . GLY A 1 86 ? -1.424 8.338 -5.777 1.00 94.94 86 GLY A CA 1
ATOM 679 C C . GLY A 1 86 ? -1.031 9.765 -5.398 1.00 94.94 86 GLY A C 1
ATOM 680 O O . GLY A 1 86 ? -1.035 10.141 -4.220 1.00 94.94 86 GLY A O 1
ATOM 681 N N . GLY A 1 87 ? -0.689 10.573 -6.399 1.00 92.00 87 GLY A N 1
ATOM 682 C CA . GLY A 1 87 ? -0.436 12.009 -6.269 1.00 92.00 87 GLY A CA 1
ATOM 683 C C . GLY A 1 87 ? -1.693 12.809 -5.908 1.00 92.00 87 GLY A C 1
ATOM 684 O O . GLY A 1 87 ? -1.603 13.967 -5.501 1.00 92.00 87 GLY A O 1
ATOM 685 N N . ASP A 1 88 ? -2.861 12.173 -5.992 1.00 92.25 88 ASP A N 1
ATOM 686 C CA . ASP A 1 88 ? -4.157 12.690 -5.556 1.00 92.25 88 ASP A CA 1
ATOM 687 C C . ASP A 1 88 ? -4.325 12.721 -4.021 1.00 92.25 88 ASP A C 1
ATOM 689 O O . ASP A 1 88 ? -5.287 13.297 -3.514 1.00 92.25 88 ASP A O 1
ATOM 693 N N . GLY A 1 89 ? -3.390 12.120 -3.276 1.00 93.25 89 GLY A N 1
ATOM 694 C CA . GLY A 1 89 ? -3.439 12.008 -1.818 1.00 93.25 89 GLY A CA 1
ATOM 695 C C . GLY A 1 89 ? -4.071 10.710 -1.314 1.00 93.25 89 GLY A C 1
ATOM 696 O O . GLY A 1 89 ? -4.260 10.566 -0.104 1.00 93.25 89 GLY A O 1
ATOM 697 N N . SER A 1 90 ? -4.368 9.757 -2.202 1.00 96.88 90 SER A N 1
ATOM 698 C CA . SER A 1 90 ? -4.802 8.419 -1.806 1.00 96.88 90 SER A CA 1
ATOM 699 C C . SER A 1 90 ? -3.718 7.702 -1.006 1.00 96.88 90 SER A C 1
ATOM 701 O O . SER A 1 90 ? -2.518 7.848 -1.267 1.00 96.88 90 SER A O 1
ATOM 703 N N . HIS A 1 91 ? -4.152 6.923 -0.019 1.00 97.56 91 HIS A N 1
ATOM 704 C CA . HIS A 1 91 ? -3.268 6.133 0.827 1.00 97.56 91 HIS A CA 1
ATOM 705 C C . HIS A 1 91 ? -3.762 4.697 0.960 1.00 97.56 91 HIS A C 1
ATOM 707 O O . HIS A 1 91 ? -4.941 4.389 0.805 1.00 97.56 91 HIS A O 1
ATOM 713 N N . ALA A 1 92 ? -2.853 3.807 1.330 1.00 97.81 92 ALA A N 1
ATOM 714 C CA . ALA A 1 92 ? -3.181 2.481 1.810 1.00 97.81 92 ALA A CA 1
ATOM 715 C C . ALA A 1 92 ? -2.440 2.183 3.110 1.00 97.81 92 ALA A C 1
ATOM 717 O O . ALA A 1 92 ? -1.351 2.700 3.387 1.00 97.81 92 ALA A O 1
ATOM 718 N N . GLY A 1 93 ? -3.046 1.347 3.939 1.00 96.94 93 GLY A N 1
ATOM 719 C CA . GLY A 1 93 ? -2.592 1.207 5.307 1.00 96.94 93 GLY A CA 1
ATOM 720 C C . GLY A 1 93 ? -3.217 0.056 6.061 1.00 96.94 93 GLY A C 1
ATOM 721 O O . GLY A 1 93 ? -3.932 -0.774 5.504 1.00 96.94 93 GLY A O 1
ATOM 722 N N . LEU A 1 94 ? -2.910 0.012 7.350 1.00 97.38 94 LEU A N 1
ATOM 723 C CA . LEU A 1 94 ? -3.436 -0.974 8.277 1.00 97.38 94 LEU A CA 1
ATOM 724 C C . LEU A 1 94 ? -4.715 -0.445 8.920 1.00 97.38 94 LEU A C 1
ATOM 726 O O . LEU A 1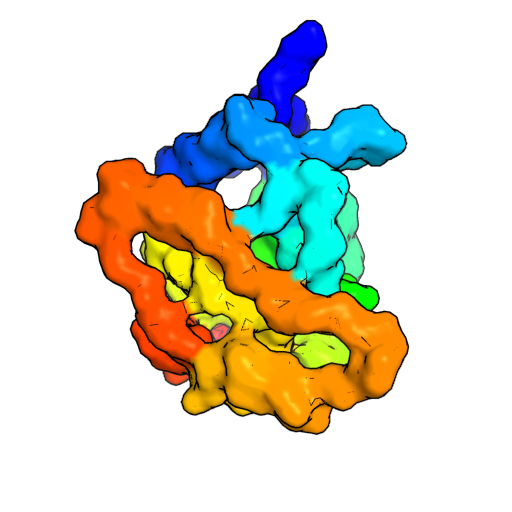 94 ? -4.726 0.675 9.411 1.00 97.38 94 LEU A O 1
ATOM 730 N N . TRP A 1 95 ? -5.742 -1.272 9.022 1.00 97.50 95 TRP A N 1
ATOM 731 C CA . TRP A 1 95 ? -6.877 -1.057 9.912 1.00 97.50 95 TRP A CA 1
ATOM 732 C C . TRP A 1 95 ? -6.934 -2.181 10.948 1.00 97.50 95 TRP A C 1
ATOM 734 O O . TRP A 1 95 ? -6.751 -3.350 10.605 1.00 97.50 95 TRP A O 1
ATOM 744 N N . VAL A 1 96 ? -7.179 -1.842 12.214 1.00 96.38 96 VAL A N 1
ATOM 745 C CA . VAL A 1 96 ? -7.421 -2.807 13.296 1.00 96.38 96 VAL A CA 1
ATOM 746 C C . VAL A 1 96 ? -8.909 -2.823 13.638 1.00 96.38 96 VAL A C 1
ATOM 748 O O . VAL A 1 96 ? -9.421 -1.852 14.197 1.00 96.38 96 VAL A O 1
ATOM 751 N N . ASP A 1 97 ? -9.598 -3.925 13.334 1.00 93.75 97 ASP A N 1
ATOM 752 C CA . ASP A 1 97 ? -11.037 -4.108 13.579 1.00 93.75 97 ASP A CA 1
ATOM 753 C C . ASP A 1 97 ? -11.369 -4.376 15.062 1.00 93.75 97 ASP A C 1
ATOM 755 O O . ASP A 1 97 ? -10.479 -4.420 15.914 1.00 93.75 97 ASP A O 1
ATOM 759 N N . ASP A 1 98 ? -12.663 -4.424 15.410 1.00 92.94 98 ASP A N 1
ATOM 760 C CA . ASP A 1 98 ? -13.115 -4.480 16.817 1.00 92.94 98 ASP A CA 1
ATOM 761 C C . ASP A 1 98 ? -12.725 -5.785 17.521 1.00 92.94 98 ASP A C 1
ATOM 763 O O . ASP A 1 98 ? -12.640 -5.834 18.749 1.00 92.94 98 ASP A O 1
ATOM 767 N N . ASP A 1 99 ? -12.423 -6.826 16.742 1.00 92.00 99 ASP A N 1
ATOM 768 C CA . ASP A 1 99 ? -11.882 -8.092 17.231 1.00 92.00 99 ASP A CA 1
ATOM 769 C C . ASP A 1 99 ? -10.352 -8.029 17.420 1.00 92.00 99 ASP A C 1
ATOM 771 O O . ASP A 1 99 ? -9.726 -9.023 17.803 1.00 92.00 99 ASP A O 1
ATOM 775 N N . GLY A 1 100 ? -9.731 -6.879 17.140 1.00 90.88 100 GLY A N 1
ATOM 776 C CA . GLY A 1 100 ? -8.287 -6.680 17.165 1.00 90.88 100 GLY A CA 1
ATOM 777 C C . GLY A 1 100 ? -7.568 -7.296 15.965 1.00 90.88 100 GLY A C 1
ATOM 778 O O . GLY A 1 100 ? -6.358 -7.519 16.040 1.00 90.88 100 GLY A O 1
ATOM 779 N N . ARG A 1 101 ? -8.277 -7.619 14.874 1.00 92.62 101 ARG A N 1
ATOM 780 C CA . ARG A 1 101 ? -7.654 -8.167 13.665 1.00 92.62 101 ARG A CA 1
ATOM 781 C C . ARG A 1 101 ? -7.185 -7.042 12.769 1.00 92.62 101 ARG A C 1
ATOM 783 O O . ARG A 1 101 ? -7.915 -6.096 12.491 1.00 92.62 101 ARG A O 1
ATOM 790 N N . SER A 1 102 ? -5.970 -7.193 12.272 1.00 94.31 102 SER A N 1
ATOM 791 C CA . SER A 1 102 ? -5.412 -6.299 11.273 1.00 94.31 102 SER A CA 1
ATOM 792 C C . SER A 1 102 ? -5.860 -6.694 9.870 1.00 94.31 102 SER A C 1
ATOM 794 O O . SER A 1 102 ? -5.788 -7.867 9.509 1.00 94.31 102 SER A O 1
ATOM 796 N N . ARG A 1 103 ? -6.278 -5.709 9.080 1.00 96.81 103 ARG A N 1
ATOM 797 C CA . ARG A 1 103 ? -6.548 -5.819 7.642 1.00 96.81 103 ARG A CA 1
ATOM 798 C C . ARG A 1 103 ? -5.878 -4.660 6.926 1.00 96.81 103 ARG A C 1
ATOM 800 O O . ARG A 1 103 ? -5.579 -3.645 7.551 1.00 96.81 103 ARG A O 1
ATOM 807 N N . PHE A 1 104 ? -5.663 -4.801 5.632 1.00 98.00 104 PHE A N 1
ATOM 808 C CA . PHE A 1 104 ? -5.169 -3.720 4.798 1.00 98.00 104 PHE A CA 1
ATOM 809 C C . PHE A 1 104 ? -6.336 -3.047 4.099 1.00 98.00 104 PHE A C 1
ATOM 811 O O . PHE A 1 104 ? -7.248 -3.710 3.602 1.00 98.00 104 PHE A O 1
ATOM 818 N N . VAL A 1 105 ? -6.317 -1.722 4.114 1.00 97.88 105 VAL A N 1
ATOM 819 C CA . VAL A 1 105 ? -7.374 -0.880 3.561 1.00 97.88 105 VAL A CA 1
ATOM 820 C C . VAL A 1 105 ? -6.787 0.126 2.585 1.00 97.88 105 VAL A C 1
ATOM 822 O O . VAL A 1 105 ? -5.627 0.526 2.719 1.00 97.88 105 VAL A O 1
ATOM 825 N N . HIS A 1 106 ? -7.592 0.517 1.606 1.00 97.81 106 HIS A N 1
ATOM 826 C CA . HIS A 1 106 ? -7.348 1.682 0.768 1.00 97.81 106 HIS A CA 1
ATOM 827 C C . HIS A 1 106 ? -8.209 2.855 1.255 1.00 97.81 106 HIS A C 1
ATOM 829 O O . HIS A 1 106 ? -9.322 2.656 1.749 1.00 97.81 106 HIS A O 1
ATOM 835 N N . LEU A 1 107 ? -7.665 4.059 1.125 1.00 97.00 107 LEU A N 1
ATOM 836 C CA . LEU A 1 107 ? -8.233 5.341 1.519 1.00 97.00 107 LEU A CA 1
ATOM 837 C C . LEU A 1 107 ? -8.164 6.256 0.291 1.00 97.00 107 LEU A C 1
ATOM 839 O O . LEU A 1 107 ? -7.121 6.857 0.024 1.00 97.00 107 LEU A O 1
ATOM 843 N N . GLY A 1 108 ? -9.252 6.319 -0.475 1.00 95.69 108 GLY A N 1
ATOM 844 C CA . GLY A 1 108 ? -9.353 7.179 -1.653 1.00 95.69 108 GLY A CA 1
ATOM 845 C C . GLY A 1 108 ? -9.410 8.659 -1.271 1.00 95.69 108 GLY A C 1
ATOM 846 O O . GLY A 1 108 ? -9.990 9.026 -0.253 1.00 95.69 108 GLY A O 1
ATOM 847 N N . SER A 1 109 ? -8.811 9.539 -2.071 1.00 92.94 109 SER A N 1
ATOM 848 C CA . SER A 1 109 ? -8.769 10.979 -1.762 1.00 92.94 109 SER A CA 1
ATOM 849 C C . SER A 1 109 ? -10.134 11.685 -1.799 1.00 92.94 109 SER A C 1
ATOM 851 O O . SER A 1 109 ? -10.259 12.805 -1.302 1.00 92.94 109 SER A O 1
ATOM 853 N N . GLY A 1 110 ? -11.135 11.095 -2.461 1.00 87.44 110 GLY A N 1
ATOM 854 C CA . GLY A 1 110 ? -12.429 11.723 -2.752 1.00 87.44 110 GLY A CA 1
ATOM 855 C C . GLY A 1 110 ? -12.382 12.790 -3.859 1.00 87.44 110 GLY A C 1
ATOM 856 O O . GLY A 1 110 ? -13.416 13.336 -4.237 1.00 87.44 110 GLY A O 1
ATOM 857 N N . SER A 1 111 ? -11.205 13.093 -4.424 1.00 80.81 111 SER A N 1
ATOM 858 C CA . SER A 1 111 ? -11.034 14.070 -5.519 1.00 80.81 111 SER A CA 1
ATOM 859 C C . SER A 1 111 ? -11.110 13.456 -6.927 1.00 80.81 111 SER A C 1
ATOM 861 O O . SER A 1 111 ? -10.816 14.116 -7.924 1.00 80.81 111 SER A O 1
ATOM 863 N N . GLY A 1 112 ? -11.532 12.194 -7.003 1.00 82.25 112 GLY A N 1
ATOM 864 C CA . GLY A 1 112 ? -11.582 11.366 -8.208 1.00 82.25 112 GLY A CA 1
ATOM 865 C C . GLY A 1 112 ? -11.294 9.900 -7.886 1.00 82.25 112 GLY A C 1
ATOM 866 O O . GLY A 1 112 ? -11.901 9.021 -8.483 1.00 82.25 112 GLY A O 1
ATOM 867 N N . SER A 1 113 ? -10.428 9.647 -6.899 1.00 89.62 113 SER A N 1
ATOM 868 C CA . SER A 1 113 ? -10.206 8.321 -6.315 1.00 89.62 113 SER A CA 1
ATOM 869 C C . SER A 1 113 ? -11.188 8.105 -5.170 1.00 89.62 113 SER A C 1
ATOM 871 O O . SER A 1 113 ? -11.023 8.656 -4.078 1.00 89.62 113 SER A O 1
ATOM 873 N N . THR A 1 114 ? -12.241 7.344 -5.439 1.00 92.00 114 THR A N 1
ATOM 874 C CA . THR A 1 114 ? -13.305 7.029 -4.476 1.00 92.00 114 THR A CA 1
ATOM 875 C C . THR A 1 114 ? -13.169 5.626 -3.889 1.00 92.00 114 THR A C 1
ATOM 877 O O . THR A 1 114 ? -13.849 5.300 -2.913 1.00 92.00 114 THR A O 1
ATOM 880 N N . TRP A 1 115 ? -12.254 4.799 -4.418 1.00 95.19 115 TRP A N 1
ATOM 881 C CA . TRP A 1 115 ? -12.006 3.465 -3.879 1.00 95.19 115 TRP A CA 1
ATOM 882 C C . TRP A 1 115 ? -11.550 3.558 -2.425 1.00 95.19 115 TRP A C 1
ATOM 884 O O . TRP A 1 115 ? -10.470 4.067 -2.131 1.00 95.19 115 TRP A O 1
ATOM 894 N N . SER A 1 116 ? -12.359 3.037 -1.509 1.00 95.81 116 SER A N 1
ATOM 895 C CA . SER A 1 116 ? -12.045 2.985 -0.084 1.00 95.81 116 SER A CA 1
ATOM 896 C C . SER A 1 116 ? -12.643 1.731 0.528 1.00 95.81 116 SER A C 1
ATOM 898 O O . SER A 1 116 ? -13.794 1.398 0.269 1.00 95.81 116 SER A O 1
ATOM 900 N N . GLY A 1 117 ? -11.878 1.005 1.334 1.00 96.06 117 GLY A N 1
ATOM 901 C CA . GLY A 1 117 ? -12.331 -0.289 1.848 1.00 96.06 117 GLY A CA 1
ATOM 902 C C . GLY A 1 117 ? -11.199 -1.272 2.062 1.00 96.06 117 GLY A C 1
ATOM 903 O O . GLY A 1 117 ? -10.027 -0.943 1.874 1.00 96.06 117 GLY A O 1
ATOM 904 N N . VAL A 1 118 ? -11.546 -2.495 2.452 1.00 96.81 118 VAL A N 1
ATOM 905 C CA . VAL A 1 118 ? -10.570 -3.572 2.625 1.00 96.81 118 VAL A CA 1
ATOM 906 C C . VAL A 1 118 ? -10.002 -3.976 1.267 1.00 96.81 118 VAL A C 1
ATOM 908 O O . VAL A 1 118 ? -10.730 -4.381 0.367 1.00 96.81 118 VAL A O 1
ATOM 911 N N . SER A 1 119 ? -8.679 -3.907 1.135 1.00 96.19 119 SER A N 1
ATOM 912 C CA . SER A 1 119 ? -7.958 -4.387 -0.045 1.00 96.19 119 SER A CA 1
ATOM 913 C C . SER A 1 119 ? -7.574 -5.861 0.096 1.00 96.19 119 SER A C 1
ATOM 915 O O . SER A 1 119 ? -7.748 -6.640 -0.838 1.00 96.19 119 SER A O 1
ATOM 917 N N . THR A 1 120 ? -7.079 -6.261 1.270 1.00 96.50 120 THR A N 1
ATOM 918 C CA . THR A 1 120 ? -6.733 -7.650 1.616 1.00 96.50 120 THR A CA 1
ATOM 919 C C . THR A 1 120 ? -6.588 -7.808 3.134 1.00 96.50 120 THR A C 1
ATOM 921 O O . THR A 1 120 ? -6.413 -6.829 3.858 1.00 96.50 120 THR A O 1
ATOM 924 N N . ASP A 1 121 ? -6.659 -9.033 3.650 1.00 95.56 121 ASP A N 1
ATOM 925 C CA . ASP A 1 121 ? -6.365 -9.362 5.049 1.00 95.56 121 ASP A CA 1
ATOM 926 C C . ASP A 1 121 ? -4.957 -9.955 5.259 1.00 95.56 121 ASP A C 1
ATOM 928 O O . ASP A 1 121 ? -4.541 -10.147 6.404 1.00 95.56 121 ASP A O 1
ATOM 932 N N . ASP A 1 122 ? -4.190 -10.178 4.186 1.00 97.25 122 ASP A N 1
ATOM 933 C CA . ASP A 1 122 ? -2.830 -10.716 4.246 1.00 97.25 122 ASP A CA 1
ATOM 934 C C . ASP A 1 122 ? -1.763 -9.649 3.941 1.00 97.25 122 ASP A C 1
ATOM 936 O O . ASP A 1 122 ? -1.791 -8.945 2.930 1.00 97.25 122 ASP A O 1
ATOM 940 N N . ALA A 1 123 ? -0.778 -9.538 4.836 1.00 98.00 123 ALA A N 1
ATOM 941 C CA . ALA A 1 123 ? 0.286 -8.542 4.723 1.00 98.00 123 ALA A CA 1
ATOM 942 C C . ALA A 1 123 ? 1.231 -8.793 3.545 1.00 98.00 123 ALA A C 1
ATOM 944 O O . ALA A 1 123 ? 1.771 -7.841 2.986 1.00 98.00 123 ALA A O 1
ATOM 945 N N . VAL A 1 124 ? 1.461 -10.053 3.176 1.00 98.62 124 VAL A N 1
ATOM 946 C CA . VAL A 1 124 ? 2.294 -10.382 2.019 1.00 98.62 124 VAL A CA 1
ATOM 947 C C . VAL A 1 124 ? 1.524 -10.080 0.740 1.00 98.62 124 VAL A C 1
ATOM 949 O O . VAL A 1 124 ? 2.113 -9.506 -0.167 1.00 98.62 124 VAL A O 1
ATOM 952 N N . ASP A 1 125 ? 0.225 -10.364 0.671 1.00 98.69 125 ASP A N 1
ATOM 953 C CA . ASP A 1 125 ? -0.617 -9.982 -0.467 1.00 98.69 125 ASP A CA 1
ATOM 954 C C . ASP A 1 125 ? -0.702 -8.468 -0.639 1.00 98.69 125 ASP A C 1
ATOM 956 O O . ASP A 1 125 ? -0.576 -7.979 -1.758 1.00 98.69 125 ASP A O 1
ATOM 960 N N . PHE A 1 126 ? -0.788 -7.705 0.450 1.00 98.56 126 PHE A N 1
ATOM 961 C CA . PHE A 1 126 ? -0.719 -6.249 0.368 1.00 98.56 126 PHE A CA 1
ATOM 962 C C . PHE A 1 126 ? 0.606 -5.776 -0.252 1.00 98.56 126 PHE A C 1
ATOM 964 O O . PHE A 1 126 ? 0.620 -4.977 -1.187 1.00 98.56 126 PHE A O 1
ATOM 971 N N . LEU A 1 127 ? 1.735 -6.329 0.201 1.00 98.75 127 LEU A N 1
ATOM 972 C CA . LEU A 1 127 ? 3.050 -6.022 -0.369 1.00 98.75 127 LEU A CA 1
ATOM 973 C C . LEU A 1 127 ? 3.174 -6.482 -1.828 1.00 98.75 127 LEU A C 1
ATOM 975 O O . LEU A 1 127 ? 3.776 -5.782 -2.642 1.00 98.75 127 LEU A O 1
ATOM 979 N N . ARG A 1 128 ? 2.602 -7.642 -2.174 1.00 98.75 128 ARG A N 1
ATOM 980 C CA . ARG A 1 128 ? 2.560 -8.156 -3.549 1.00 98.75 128 ARG A CA 1
ATOM 981 C C . ARG A 1 128 ? 1.771 -7.217 -4.451 1.00 98.75 128 ARG A C 1
ATOM 983 O O . ARG A 1 128 ? 2.251 -6.969 -5.547 1.00 98.75 128 ARG A O 1
ATOM 990 N N . PHE A 1 129 ? 0.641 -6.673 -3.988 1.00 98.69 129 PHE A N 1
ATOM 991 C CA . PHE A 1 129 ? -0.170 -5.695 -4.721 1.00 98.69 129 PHE A CA 1
ATOM 992 C C . PHE A 1 129 ? 0.635 -4.437 -5.056 1.00 98.69 129 PHE A C 1
ATOM 994 O O . PHE A 1 129 ? 0.715 -4.049 -6.220 1.00 98.69 129 PHE A O 1
ATOM 1001 N N . LEU A 1 130 ? 1.336 -3.868 -4.072 1.00 98.44 130 LEU A N 1
ATOM 1002 C CA . LEU A 1 130 ? 2.231 -2.731 -4.305 1.00 98.44 130 LEU A CA 1
ATOM 1003 C C . LEU A 1 130 ? 3.379 -3.081 -5.275 1.00 98.44 130 LEU A C 1
ATOM 1005 O O . LEU A 1 130 ? 3.787 -2.268 -6.102 1.00 98.44 130 LEU A O 1
ATOM 1009 N N . ALA A 1 131 ? 3.894 -4.312 -5.210 1.00 98.38 131 ALA A N 1
ATOM 1010 C CA . ALA A 1 131 ? 4.983 -4.782 -6.064 1.00 98.38 131 ALA A CA 1
ATOM 1011 C C . ALA A 1 131 ? 4.581 -5.075 -7.517 1.00 98.38 131 ALA A C 1
ATOM 1013 O O . ALA A 1 131 ? 5.481 -5.267 -8.344 1.00 98.38 131 ALA A O 1
ATOM 1014 N N . ILE A 1 132 ? 3.279 -5.114 -7.838 1.00 98.50 132 ILE A N 1
ATOM 1015 C CA . ILE A 1 132 ? 2.802 -5.251 -9.224 1.00 98.50 132 ILE A CA 1
ATOM 1016 C C . ILE A 1 132 ? 3.406 -4.121 -10.066 1.00 98.50 132 ILE A C 1
ATOM 1018 O O . ILE A 1 132 ? 3.956 -4.384 -11.133 1.00 98.50 132 ILE A O 1
ATOM 1022 N N . GLY A 1 133 ? 3.453 -2.904 -9.511 1.00 97.19 133 GLY A N 1
ATOM 1023 C CA . GLY A 1 133 ? 4.203 -1.784 -10.078 1.00 97.19 133 GLY A CA 1
ATOM 1024 C C . GLY A 1 133 ? 3.364 -0.804 -10.888 1.00 97.19 133 GLY A C 1
ATOM 1025 O O . GLY A 1 133 ? 3.895 -0.216 -11.825 1.00 97.19 133 GLY A O 1
ATOM 1026 N N . TYR A 1 134 ? 2.084 -0.638 -10.540 1.00 97.12 134 TYR A N 1
ATOM 1027 C CA . TYR A 1 134 ? 1.309 0.526 -10.977 1.00 97.12 134 TYR A CA 1
ATOM 1028 C C . TYR A 1 134 ? 2.016 1.809 -10.530 1.00 97.12 134 TYR A C 1
ATOM 1030 O O . TYR A 1 134 ? 2.616 1.859 -9.449 1.00 97.12 134 TYR A O 1
ATOM 1038 N N . ASP A 1 135 ? 1.963 2.832 -11.370 1.00 95.12 135 ASP A N 1
ATOM 1039 C CA . ASP A 1 135 ? 2.401 4.166 -10.993 1.00 95.12 135 ASP A CA 1
ATOM 1040 C C . ASP A 1 135 ? 1.507 4.734 -9.884 1.00 95.12 135 ASP A C 1
ATOM 1042 O O . ASP A 1 135 ? 2.023 5.145 -8.843 1.00 95.12 135 ASP A O 1
ATOM 1046 N N . GLU A 1 136 ? 0.190 4.605 -10.052 1.00 95.44 136 GLU A N 1
ATOM 1047 C CA . GLU A 1 136 ? -0.838 4.960 -9.075 1.00 95.44 136 GLU A CA 1
ATOM 1048 C C . GLU A 1 136 ? -1.825 3.794 -8.861 1.00 95.44 136 GLU A C 1
ATOM 1050 O O . GLU A 1 136 ? -2.823 3.658 -9.572 1.00 95.44 136 GLU A O 1
ATOM 1055 N N . PRO A 1 137 ? -1.595 2.898 -7.880 1.00 96.06 137 PRO A N 1
ATOM 1056 C CA . PRO A 1 137 ? -2.509 1.787 -7.614 1.00 96.06 137 PRO A CA 1
ATOM 1057 C C . PRO A 1 137 ? -3.885 2.205 -7.073 1.00 96.06 137 PRO A C 1
ATOM 1059 O O . PRO A 1 137 ? -4.726 1.325 -6.893 1.00 96.06 137 PRO A O 1
ATOM 1062 N N . CYS A 1 138 ? -4.140 3.489 -6.799 1.00 96.31 138 CYS A N 1
ATOM 1063 C CA . CYS A 1 138 ? -5.421 3.973 -6.277 1.00 96.31 138 CYS A CA 1
ATOM 1064 C C . CYS A 1 138 ? -6.595 3.892 -7.272 1.00 96.31 138 CYS A C 1
ATOM 1066 O O . CYS A 1 138 ? -7.742 4.022 -6.849 1.00 96.31 138 CYS A O 1
ATOM 1068 N N . TRP A 1 139 ? -6.336 3.609 -8.554 1.00 95.19 139 TRP A N 1
ATOM 1069 C CA . TRP A 1 139 ? -7.349 3.521 -9.611 1.00 95.19 139 TRP A CA 1
ATOM 1070 C C . TRP A 1 139 ? -7.836 2.074 -9.832 1.00 95.19 139 TRP A C 1
ATOM 1072 O O . TRP A 1 139 ? -7.143 1.288 -10.490 1.00 95.19 139 TRP A O 1
ATOM 1082 N N . PRO A 1 140 ? -9.013 1.663 -9.319 1.00 94.62 140 PRO A N 1
ATOM 1083 C CA . PRO A 1 140 ? -9.475 0.277 -9.439 1.00 94.62 140 PRO A CA 1
ATOM 1084 C C . PRO A 1 140 ? -9.762 -0.155 -10.887 1.00 94.62 140 PRO A C 1
ATOM 1086 O O . PRO A 1 140 ? -9.630 -1.335 -11.219 1.00 94.62 140 PRO A O 1
ATOM 1089 N N . GLU A 1 141 ? -10.099 0.771 -11.789 1.00 93.75 141 GLU A N 1
ATOM 1090 C CA . GLU A 1 141 ? -10.313 0.487 -13.215 1.00 93.75 141 GLU A CA 1
ATOM 1091 C C . GLU A 1 141 ? -9.034 -0.018 -13.899 1.00 93.75 141 GLU A C 1
ATOM 1093 O O . GLU A 1 141 ? -9.105 -0.802 -14.851 1.00 93.75 141 GLU A O 1
ATOM 1098 N N . ALA A 1 142 ? -7.867 0.387 -13.390 1.00 94.62 142 ALA A N 1
ATOM 1099 C CA . ALA A 1 142 ? -6.561 -0.027 -13.889 1.00 94.62 142 ALA A CA 1
ATOM 1100 C C . ALA A 1 142 ? -6.199 -1.461 -13.470 1.00 94.62 142 ALA A C 1
ATOM 1102 O O . ALA A 1 142 ? -5.397 -2.123 -14.129 1.00 94.62 142 ALA A O 1
ATOM 1103 N N . HIS A 1 143 ? -6.810 -1.995 -12.405 1.00 96.44 143 HIS A N 1
ATOM 1104 C CA . HIS A 1 143 ? -6.396 -3.271 -11.808 1.00 96.44 143 HIS A CA 1
ATOM 1105 C C . HIS A 1 143 ? -6.642 -4.483 -12.708 1.00 96.44 143 HIS A C 1
ATOM 1107 O O . HIS A 1 143 ? -6.044 -5.535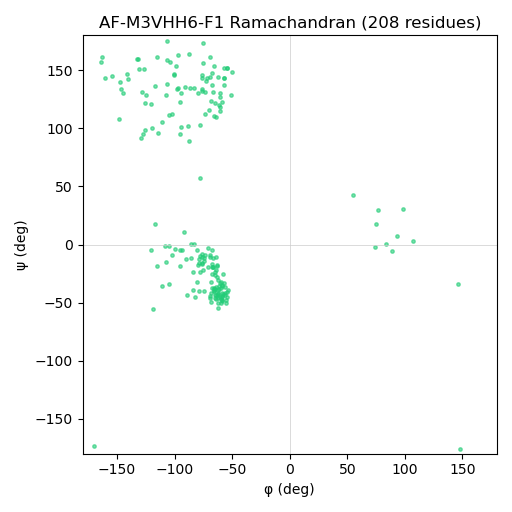 -12.483 1.00 96.44 143 HIS A O 1
ATOM 1113 N N . ALA A 1 144 ? -7.522 -4.368 -13.709 1.00 96.88 144 ALA A N 1
ATOM 1114 C CA . ALA A 1 144 ? -7.776 -5.419 -14.698 1.00 96.88 144 ALA A CA 1
ATOM 1115 C C . ALA A 1 144 ? -6.702 -5.488 -15.803 1.00 96.88 144 ALA A C 1
ATOM 1117 O O . ALA A 1 144 ? -6.662 -6.458 -16.567 1.00 96.88 144 ALA A O 1
ATOM 1118 N N . LEU A 1 145 ? -5.845 -4.472 -15.888 1.00 98.06 145 LEU A N 1
ATOM 1119 C CA . LEU A 1 145 ? -4.742 -4.346 -16.834 1.00 98.06 145 LEU A CA 1
ATOM 1120 C C . LEU A 1 145 ? -3.409 -4.560 -16.113 1.00 98.06 145 LEU A C 1
ATOM 1122 O O . LEU A 1 145 ? -3.323 -4.430 -14.891 1.00 98.06 145 LEU A O 1
ATOM 1126 N N . THR A 1 146 ? -2.360 -4.901 -16.856 1.00 98.06 146 THR A N 1
ATOM 1127 C CA . THR A 1 146 ? -1.000 -4.863 -16.301 1.00 98.06 146 THR A CA 1
ATOM 1128 C C . THR A 1 146 ? -0.515 -3.411 -16.192 1.00 98.06 146 THR A C 1
ATOM 1130 O O . THR A 1 146 ? -0.973 -2.560 -16.956 1.00 98.06 146 THR A O 1
ATOM 1133 N N . PRO A 1 147 ? 0.448 -3.090 -15.310 1.00 97.19 147 PRO A N 1
ATOM 1134 C CA . PRO A 1 147 ? 1.010 -1.739 -15.244 1.00 97.19 147 PRO A CA 1
ATOM 1135 C C . PRO A 1 147 ? 1.617 -1.254 -16.561 1.00 97.19 147 PRO A C 1
ATOM 1137 O O . PRO A 1 147 ? 1.531 -0.076 -16.880 1.00 97.19 147 PRO A O 1
ATOM 1140 N N . GLU A 1 148 ? 2.195 -2.159 -17.356 1.00 96.25 148 GLU A N 1
ATOM 1141 C CA . GLU A 1 148 ? 2.713 -1.822 -18.687 1.00 96.25 148 GLU A CA 1
ATOM 1142 C C . GLU A 1 148 ? 1.592 -1.417 -19.655 1.00 96.25 148 GLU A C 1
ATOM 1144 O O . GLU A 1 148 ? 1.787 -0.518 -20.471 1.00 96.25 148 GLU A O 1
ATOM 1149 N N . GLU A 1 149 ? 0.424 -2.067 -19.575 1.00 97.31 149 GLU A N 1
ATOM 1150 C CA . GLU A 1 149 ? -0.752 -1.717 -20.380 1.00 97.31 149 GLU A CA 1
ATOM 1151 C C . GLU A 1 149 ? -1.330 -0.355 -19.969 1.00 97.31 149 GLU A C 1
ATOM 1153 O O . GLU A 1 149 ? -1.671 0.433 -20.851 1.00 97.31 149 GLU A O 1
ATOM 1158 N N . VAL A 1 150 ? -1.403 -0.073 -18.661 1.00 96.25 150 VAL A N 1
ATOM 1159 C CA . VAL A 1 150 ? -1.840 1.226 -18.111 1.00 96.25 150 VAL A CA 1
ATOM 1160 C C . VAL A 1 150 ? -0.887 2.329 -18.559 1.00 96.25 150 VAL A C 1
ATOM 1162 O O . VAL A 1 150 ? -1.294 3.256 -19.254 1.00 96.25 150 VAL A O 1
ATOM 1165 N N . TYR A 1 151 ? 0.407 2.156 -18.290 1.00 94.69 151 TYR A N 1
ATOM 1166 C CA . TYR A 1 151 ? 1.441 3.103 -18.689 1.00 94.69 151 TYR A CA 1
ATOM 1167 C C . TYR A 1 151 ? 1.409 3.379 -20.198 1.00 94.69 151 TYR A C 1
ATOM 1169 O O . TYR A 1 151 ? 1.439 4.527 -20.622 1.00 94.69 151 TYR A O 1
ATOM 1177 N N . ALA A 1 152 ? 1.292 2.349 -21.043 1.00 94.50 152 ALA A N 1
ATOM 1178 C CA . ALA A 1 152 ? 1.251 2.539 -22.494 1.00 94.50 152 ALA A CA 1
ATOM 1179 C C . ALA A 1 152 ? 0.027 3.336 -22.986 1.00 94.50 152 ALA A C 1
ATOM 1181 O O . ALA A 1 152 ? 0.068 3.872 -24.097 1.00 94.50 152 ALA A O 1
ATOM 1182 N N . ALA A 1 153 ? -1.057 3.383 -22.207 1.00 92.69 153 ALA A N 1
ATOM 1183 C CA . ALA A 1 153 ? -2.255 4.152 -22.528 1.00 92.69 153 ALA A CA 1
ATOM 1184 C C . ALA A 1 153 ? -2.158 5.627 -22.101 1.00 92.69 153 ALA A C 1
ATOM 1186 O O . ALA A 1 153 ? -2.849 6.459 -22.693 1.00 92.69 153 ALA A O 1
ATOM 1187 N N . GLU A 1 154 ? -1.314 5.937 -21.115 1.00 89.25 154 GLU A N 1
ATOM 1188 C CA . GLU A 1 154 ? -1.270 7.239 -20.433 1.00 89.25 154 GLU A CA 1
ATOM 1189 C C . GLU A 1 154 ? 0.037 8.011 -20.656 1.00 89.25 154 GLU A C 1
ATOM 1191 O O . GLU A 1 154 ? 0.055 9.228 -20.503 1.00 89.25 154 GLU A O 1
ATOM 1196 N N . VAL A 1 155 ? 1.103 7.324 -21.079 1.00 89.06 155 VAL A N 1
ATOM 1197 C CA . VAL A 1 155 ? 2.432 7.905 -21.294 1.00 89.06 155 VAL A CA 1
ATOM 1198 C C . VAL A 1 155 ? 2.435 9.019 -22.347 1.00 89.06 155 VAL A C 1
ATOM 1200 O O . VAL A 1 155 ? 2.011 8.834 -23.495 1.00 89.06 155 VAL A O 1
ATOM 1203 N N . ASP A 1 156 ? 3.028 10.153 -21.988 1.00 88.50 156 ASP A N 1
ATOM 1204 C CA . ASP A 1 156 ? 3.355 11.251 -22.890 1.00 88.50 156 ASP A CA 1
ATOM 1205 C C . ASP A 1 156 ? 4.820 11.187 -23.370 1.00 88.50 156 ASP A C 1
ATOM 1207 O O . ASP A 1 156 ? 5.681 10.513 -22.812 1.00 88.50 156 ASP A O 1
ATOM 1211 N N . ASN A 1 157 ? 5.153 11.912 -24.448 1.00 80.31 157 ASN A N 1
ATOM 1212 C CA . ASN A 1 157 ? 6.496 11.841 -25.059 1.00 80.31 157 ASN A CA 1
ATOM 1213 C C . ASN A 1 157 ? 7.646 12.309 -24.143 1.00 80.31 157 ASN A C 1
ATOM 1215 O O . ASN A 1 157 ? 8.804 12.020 -24.451 1.00 80.31 157 ASN A O 1
ATOM 1219 N N . ASP A 1 158 ? 7.337 13.068 -23.091 1.00 87.25 158 ASP A N 1
ATOM 1220 C CA . ASP A 1 158 ? 8.317 13.605 -22.142 1.00 87.25 158 ASP A CA 1
ATOM 1221 C C . ASP A 1 158 ? 8.471 12.723 -20.888 1.00 87.25 158 ASP A C 1
ATOM 1223 O O . ASP A 1 158 ? 9.354 12.984 -20.066 1.00 87.25 158 ASP A O 1
ATOM 1227 N N . ASP A 1 159 ? 7.665 11.666 -20.757 1.00 88.69 159 ASP A N 1
ATOM 1228 C CA . ASP A 1 159 ? 7.706 10.771 -19.608 1.00 88.69 159 ASP A CA 1
ATOM 1229 C C . ASP A 1 159 ? 8.899 9.803 -19.664 1.00 88.69 159 ASP A C 1
ATOM 1231 O O . ASP A 1 159 ? 9.307 9.336 -20.739 1.00 88.69 159 ASP A O 1
ATOM 1235 N N . PRO A 1 160 ? 9.486 9.454 -18.503 1.00 88.31 160 PRO A N 1
ATOM 1236 C CA . PRO A 1 160 ? 10.497 8.413 -18.434 1.00 88.31 160 PRO A CA 1
ATOM 1237 C C . PRO A 1 160 ? 9.872 7.060 -18.794 1.00 88.31 160 PRO A C 1
ATOM 1239 O O . PRO A 1 160 ? 8.678 6.865 -18.564 1.00 88.31 160 PRO A O 1
ATOM 1242 N N . PRO A 1 161 ? 10.662 6.099 -19.309 1.00 88.88 161 PRO A N 1
ATOM 1243 C CA . PRO A 1 161 ? 10.170 4.757 -19.606 1.00 88.88 161 PRO A CA 1
ATOM 1244 C C . PRO A 1 161 ? 9.567 4.094 -18.361 1.00 88.88 161 PRO A C 1
ATOM 1246 O O . PRO A 1 161 ? 10.012 4.350 -17.241 1.00 88.88 161 PRO A O 1
ATOM 1249 N N . PHE A 1 162 ? 8.612 3.185 -18.571 1.00 91.31 162 PHE A N 1
ATOM 1250 C CA . PHE A 1 162 ? 8.060 2.355 -17.503 1.00 91.31 162 PHE A CA 1
ATOM 1251 C C . PHE A 1 162 ? 9.171 1.666 -16.695 1.00 91.31 162 PHE A C 1
ATOM 1253 O O . PHE A 1 162 ? 10.040 0.986 -17.254 1.00 91.31 162 PHE A O 1
ATOM 1260 N N . THR A 1 163 ? 9.102 1.806 -15.369 1.00 92.81 163 THR A N 1
ATOM 1261 C CA . THR A 1 163 ? 10.078 1.247 -14.429 1.00 92.81 163 THR A CA 1
ATOM 1262 C C . THR A 1 163 ? 9.371 0.394 -13.382 1.00 92.81 163 THR A C 1
ATOM 1264 O O . THR A 1 163 ? 8.891 0.895 -12.367 1.00 92.81 163 THR A O 1
ATOM 1267 N N . ALA A 1 164 ? 9.367 -0.923 -13.587 1.00 94.31 164 ALA A N 1
ATOM 1268 C CA . ALA A 1 164 ? 8.881 -1.866 -12.583 1.00 94.31 164 ALA A CA 1
ATOM 1269 C C . ALA A 1 164 ? 9.798 -1.902 -11.337 1.00 94.31 164 ALA A C 1
ATOM 1271 O O . ALA A 1 164 ? 11.030 -1.828 -11.470 1.00 94.31 164 ALA A O 1
ATOM 1272 N N . PRO A 1 165 ? 9.255 -2.134 -10.125 1.00 96.88 165 PRO A N 1
ATOM 1273 C CA . PRO A 1 165 ? 10.026 -2.212 -8.882 1.00 96.88 165 PRO A CA 1
ATOM 1274 C C . PRO A 1 165 ? 10.745 -3.570 -8.733 1.00 96.88 165 PRO A C 1
ATOM 1276 O O . PRO A 1 165 ? 10.566 -4.307 -7.767 1.00 96.88 165 PRO A O 1
ATOM 1279 N N . THR A 1 166 ? 11.581 -3.937 -9.707 1.00 97.06 166 THR A N 1
ATOM 1280 C CA . THR A 1 166 ? 12.180 -5.282 -9.845 1.00 97.06 166 THR A CA 1
ATOM 1281 C C . THR A 1 166 ? 13.011 -5.736 -8.641 1.00 97.06 166 THR A C 1
ATOM 1283 O O . THR A 1 166 ? 12.984 -6.920 -8.287 1.00 97.06 166 THR A O 1
ATOM 1286 N N . ALA A 1 167 ? 13.724 -4.818 -7.979 1.00 97.88 167 ALA A N 1
ATOM 1287 C CA . ALA A 1 167 ? 14.462 -5.113 -6.750 1.00 97.88 167 ALA A CA 1
ATOM 1288 C C . ALA A 1 167 ? 13.507 -5.519 -5.616 1.00 97.88 167 ALA A C 1
ATOM 1290 O O . ALA A 1 167 ? 13.708 -6.555 -4.981 1.00 97.88 167 ALA A O 1
ATOM 1291 N N . PHE A 1 168 ? 12.426 -4.758 -5.434 1.00 98.44 168 PHE A N 1
ATOM 1292 C CA . PHE A 1 168 ? 11.399 -5.037 -4.436 1.00 98.44 168 PHE A CA 1
ATOM 1293 C C . PHE A 1 168 ? 10.652 -6.342 -4.742 1.00 98.44 168 PHE A C 1
ATOM 1295 O O . PHE A 1 168 ? 10.514 -7.199 -3.872 1.00 98.44 168 PHE A O 1
ATOM 1302 N N . GLN A 1 169 ? 10.285 -6.576 -6.005 1.00 98.62 169 GLN A N 1
ATOM 1303 C CA . GLN A 1 169 ? 9.694 -7.847 -6.426 1.00 98.62 169 GLN A CA 1
ATOM 1304 C C . GLN A 1 169 ? 10.623 -9.038 -6.142 1.00 98.62 169 GLN A C 1
ATOM 1306 O O . GLN A 1 169 ? 10.171 -10.091 -5.697 1.00 98.62 169 GLN A O 1
ATOM 1311 N N . THR A 1 170 ? 11.928 -8.894 -6.400 1.00 98.69 170 THR A N 1
ATOM 1312 C CA . THR A 1 170 ? 12.921 -9.942 -6.108 1.00 98.69 170 THR A CA 1
ATOM 1313 C C . THR A 1 170 ? 12.983 -10.225 -4.614 1.00 98.69 170 THR A C 1
ATOM 1315 O O . THR A 1 170 ? 12.930 -11.389 -4.222 1.00 98.69 170 THR A O 1
ATOM 1318 N N . PHE A 1 171 ? 13.025 -9.177 -3.790 1.00 98.75 171 PHE A N 1
ATOM 1319 C CA . PHE A 1 171 ? 12.984 -9.301 -2.339 1.00 98.75 171 PHE A CA 1
ATOM 1320 C C . PHE A 1 171 ? 11.755 -10.082 -1.867 1.00 98.75 171 PHE A C 1
ATOM 1322 O O . PHE A 1 171 ? 11.920 -11.061 -1.139 1.00 98.75 171 PHE A O 1
ATOM 1329 N N . LEU A 1 172 ? 10.548 -9.731 -2.324 1.00 98.81 172 LEU A N 1
ATOM 1330 C CA . LEU A 1 172 ? 9.329 -10.434 -1.914 1.00 98.81 172 LEU A CA 1
ATOM 1331 C C . LEU A 1 172 ? 9.361 -11.915 -2.310 1.00 98.81 172 LEU A C 1
ATOM 1333 O O . LEU A 1 172 ? 9.088 -12.780 -1.473 1.00 98.81 172 LEU A O 1
ATOM 1337 N N . ARG A 1 173 ? 9.783 -12.222 -3.547 1.00 98.75 173 ARG A N 1
ATOM 1338 C CA . ARG A 1 173 ? 9.936 -13.606 -4.027 1.00 98.75 173 ARG A CA 1
ATOM 1339 C C . ARG A 1 173 ? 10.902 -14.409 -3.159 1.00 98.75 173 ARG A C 1
ATOM 1341 O O . ARG A 1 173 ? 10.629 -15.560 -2.835 1.00 98.75 173 ARG A O 1
ATOM 1348 N N . THR A 1 174 ? 12.026 -13.816 -2.759 1.00 98.56 174 THR A N 1
ATOM 1349 C CA . THR A 1 174 ? 13.045 -14.513 -1.960 1.00 98.56 174 THR A CA 1
ATOM 1350 C C . THR A 1 174 ? 12.689 -14.629 -0.482 1.00 98.56 174 THR A C 1
ATOM 1352 O O . THR A 1 174 ? 12.940 -15.670 0.120 1.00 98.56 174 THR A O 1
ATOM 1355 N N . THR A 1 175 ? 12.120 -13.578 0.106 1.00 98.75 175 THR A N 1
ATOM 1356 C CA . THR A 1 175 ? 11.904 -13.467 1.555 1.00 98.75 175 THR A CA 1
ATOM 1357 C C . THR A 1 175 ? 10.621 -14.163 1.981 1.00 98.75 175 THR A C 1
ATOM 1359 O O . THR A 1 175 ? 10.602 -14.834 3.011 1.00 98.75 175 THR A O 1
ATOM 1362 N N . PHE A 1 176 ? 9.564 -14.044 1.174 1.00 98.62 176 PHE A N 1
ATOM 1363 C CA . PHE A 1 176 ? 8.246 -14.594 1.490 1.00 98.62 176 PHE A CA 1
ATOM 1364 C C . PHE A 1 176 ? 7.870 -15.808 0.633 1.00 98.62 176 PHE A C 1
ATOM 1366 O O . PHE A 1 176 ? 6.822 -16.400 0.868 1.00 98.62 176 PHE A O 1
ATOM 1373 N N . ALA A 1 177 ? 8.729 -16.223 -0.309 1.00 98.38 177 ALA A N 1
ATOM 1374 C CA . ALA A 1 177 ? 8.498 -17.375 -1.189 1.00 98.38 177 ALA A CA 1
ATOM 1375 C C . ALA A 1 177 ? 7.170 -17.286 -1.969 1.00 98.38 177 ALA A C 1
ATOM 1377 O O . ALA A 1 177 ? 6.443 -18.272 -2.094 1.00 98.38 177 ALA A O 1
ATOM 1378 N N . VAL A 1 178 ? 6.866 -16.093 -2.486 1.00 98.56 178 VAL A N 1
ATOM 1379 C CA . VAL A 1 178 ? 5.649 -15.783 -3.253 1.00 98.56 178 VAL A CA 1
ATOM 1380 C C . VAL A 1 178 ? 5.970 -15.406 -4.694 1.00 98.56 178 VAL A C 1
ATOM 1382 O O . VAL A 1 178 ? 7.086 -14.995 -4.986 1.00 98.56 178 VAL A O 1
ATOM 1385 N N . ASP A 1 179 ? 4.977 -15.470 -5.577 1.00 98.31 179 ASP A N 1
ATOM 1386 C CA . ASP A 1 179 ? 5.030 -14.851 -6.906 1.00 98.31 179 ASP A CA 1
ATOM 1387 C C . ASP A 1 179 ? 4.299 -13.505 -6.904 1.00 98.31 179 ASP A C 1
ATOM 1389 O O . ASP A 1 179 ? 3.371 -13.296 -6.124 1.00 98.31 179 ASP A O 1
ATOM 1393 N N . ILE A 1 180 ? 4.680 -12.589 -7.793 1.00 98.56 180 ILE A N 1
ATOM 1394 C CA . ILE A 1 180 ? 3.968 -11.316 -7.979 1.00 98.56 180 ILE A CA 1
ATOM 1395 C C . ILE A 1 180 ? 2.993 -11.505 -9.144 1.00 98.56 180 ILE A C 1
ATOM 1397 O O . ILE A 1 180 ? 3.462 -11.920 -10.206 1.00 98.56 180 ILE A O 1
ATOM 1401 N N . PRO A 1 181 ? 1.679 -11.285 -8.955 1.00 98.25 181 PRO A N 1
ATOM 1402 C CA . PRO A 1 181 ? 0.723 -11.369 -10.052 1.00 98.25 181 PRO A CA 1
ATOM 1403 C C . PRO A 1 181 ? 0.924 -10.215 -11.038 1.00 98.25 181 PRO A C 1
ATOM 1405 O O . PRO A 1 181 ? 1.514 -9.191 -10.699 1.00 98.25 181 PRO A O 1
ATOM 1408 N N . ASP A 1 182 ? 0.395 -10.374 -12.248 1.00 98.12 182 ASP A N 1
ATOM 1409 C CA . ASP A 1 182 ? 0.504 -9.347 -13.289 1.00 98.12 182 ASP A CA 1
ATOM 1410 C C . ASP A 1 182 ? -0.517 -8.211 -13.097 1.00 98.12 182 ASP A C 1
ATOM 1412 O O . ASP A 1 182 ? -0.375 -7.152 -13.708 1.00 98.12 182 ASP A O 1
ATOM 1416 N N . ARG A 1 183 ? -1.572 -8.443 -12.299 1.00 98.44 183 ARG A N 1
ATOM 1417 C CA . ARG A 1 183 ? -2.759 -7.583 -12.214 1.00 98.44 183 ARG A CA 1
ATOM 1418 C C . ARG A 1 183 ? -3.275 -7.420 -10.791 1.00 98.44 183 ARG A C 1
ATOM 1420 O O . ARG A 1 183 ? -3.299 -8.374 -10.014 1.00 98.44 183 ARG A O 1
ATOM 1427 N N . GLY A 1 184 ? -3.749 -6.217 -10.473 1.00 97.62 184 GLY A N 1
ATOM 1428 C CA . GLY A 1 184 ? -4.305 -5.865 -9.166 1.00 97.62 184 GLY A CA 1
ATOM 1429 C C . GLY A 1 184 ? -5.514 -6.717 -8.785 1.00 97.62 184 GLY A C 1
ATOM 1430 O O . GLY A 1 184 ? -5.609 -7.147 -7.637 1.00 97.62 184 GLY A O 1
ATOM 1431 N N . VAL A 1 185 ? -6.370 -7.061 -9.758 1.00 97.19 185 VAL A N 1
ATOM 1432 C CA . VAL A 1 185 ? -7.586 -7.868 -9.524 1.00 97.19 185 VAL A CA 1
ATOM 1433 C C . VAL A 1 185 ? -7.309 -9.286 -9.020 1.00 97.19 185 VAL A C 1
ATOM 1435 O O . VAL A 1 185 ? -8.207 -9.925 -8.475 1.00 97.19 185 VAL A O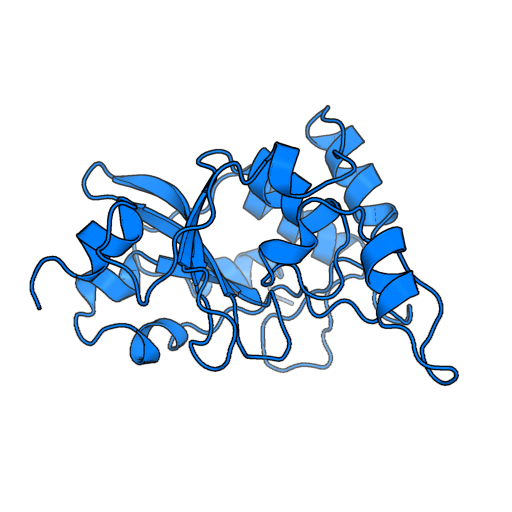 1
ATOM 1438 N N . ASP A 1 186 ? -6.079 -9.787 -9.176 1.00 97.62 186 ASP A N 1
ATOM 1439 C CA . ASP A 1 186 ? -5.679 -11.098 -8.653 1.00 97.62 186 ASP A CA 1
ATOM 1440 C C . ASP A 1 186 ? -5.439 -11.077 -7.128 1.00 97.62 186 ASP A C 1
ATOM 1442 O O . ASP A 1 186 ? -5.297 -12.138 -6.516 1.00 97.62 186 ASP A O 1
ATOM 1446 N N . ILE A 1 187 ? -5.398 -9.888 -6.510 1.00 97.31 187 ILE A N 1
ATOM 1447 C CA . ILE A 1 187 ? -5.294 -9.679 -5.055 1.00 97.31 187 ILE A CA 1
ATOM 1448 C C . ILE A 1 187 ? -6.518 -8.915 -4.544 1.00 97.31 187 ILE A C 1
ATOM 1450 O O . ILE A 1 187 ? -7.233 -9.392 -3.663 1.00 97.31 187 ILE A O 1
ATOM 1454 N N . VAL A 1 188 ? -6.790 -7.745 -5.123 1.00 95.06 188 VAL A N 1
ATOM 1455 C CA . VAL A 1 188 ? -7.919 -6.886 -4.762 1.00 95.06 188 VAL A CA 1
ATOM 1456 C C . VAL A 1 188 ? -9.134 -7.322 -5.572 1.00 95.06 188 VAL A C 1
ATOM 1458 O O . VAL A 1 188 ? -9.386 -6.862 -6.682 1.00 95.06 188 VAL A O 1
ATOM 1461 N N . THR A 1 189 ? -9.890 -8.267 -5.020 1.00 86.50 189 THR A N 1
ATOM 1462 C CA . THR A 1 189 ? -11.042 -8.858 -5.726 1.00 86.50 189 THR A CA 1
ATOM 1463 C C . THR A 1 189 ? -12.295 -7.983 -5.704 1.00 86.50 189 THR A C 1
ATOM 1465 O O . THR A 1 189 ? -13.238 -8.232 -6.455 1.00 86.50 189 THR A O 1
ATOM 1468 N N . THR A 1 190 ? -12.350 -6.981 -4.829 1.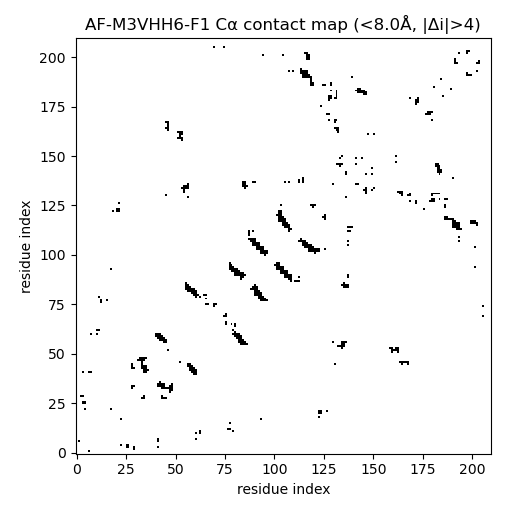00 87.56 190 THR A N 1
ATOM 1469 C CA . THR A 1 190 ? -13.442 -6.008 -4.747 1.00 87.56 190 THR A CA 1
ATOM 1470 C C . THR A 1 190 ? -12.861 -4.656 -4.358 1.00 87.56 190 THR A C 1
ATOM 1472 O O . THR A 1 190 ? -12.111 -4.566 -3.390 1.00 87.56 190 THR A O 1
ATOM 1475 N N . ALA A 1 191 ? -13.220 -3.619 -5.109 1.00 90.44 191 ALA A N 1
ATOM 1476 C CA . ALA A 1 191 ? -12.925 -2.235 -4.782 1.00 90.44 191 ALA A CA 1
ATOM 1477 C C . ALA A 1 191 ? -14.246 -1.545 -4.432 1.00 90.44 191 ALA A C 1
ATOM 1479 O O . ALA A 1 191 ? -15.083 -1.341 -5.308 1.00 90.44 191 ALA A O 1
ATOM 1480 N N . ALA A 1 192 ? -14.472 -1.288 -3.144 1.00 90.62 192 ALA A N 1
ATOM 1481 C CA . ALA A 1 192 ? -15.659 -0.575 -2.688 1.00 90.62 192 ALA A CA 1
ATOM 1482 C C . ALA A 1 192 ? -15.528 0.925 -2.962 1.00 90.62 192 ALA A C 1
ATOM 1484 O O . ALA A 1 192 ? -14.443 1.486 -2.841 1.00 90.62 192 ALA A O 1
ATOM 1485 N N . ASP A 1 193 ? -16.631 1.567 -3.315 1.00 90.38 193 ASP A N 1
ATOM 1486 C CA . ASP A 1 193 ? -16.682 3.007 -3.533 1.00 90.38 193 ASP A CA 1
ATOM 1487 C C . ASP A 1 193 ? -17.217 3.692 -2.268 1.00 90.38 193 ASP A C 1
ATOM 1489 O O . ASP A 1 193 ? -18.191 3.228 -1.672 1.00 90.38 193 ASP A O 1
ATOM 1493 N N . MET A 1 194 ? -16.560 4.764 -1.827 1.00 89.38 194 MET A N 1
ATOM 1494 C CA . MET A 1 194 ? -16.980 5.522 -0.646 1.00 89.38 194 MET A CA 1
ATOM 1495 C C . MET A 1 194 ? -18.265 6.337 -0.850 1.00 89.38 194 MET A C 1
ATOM 1497 O O . MET A 1 194 ? -18.892 6.713 0.140 1.00 89.38 194 MET A O 1
ATOM 1501 N N 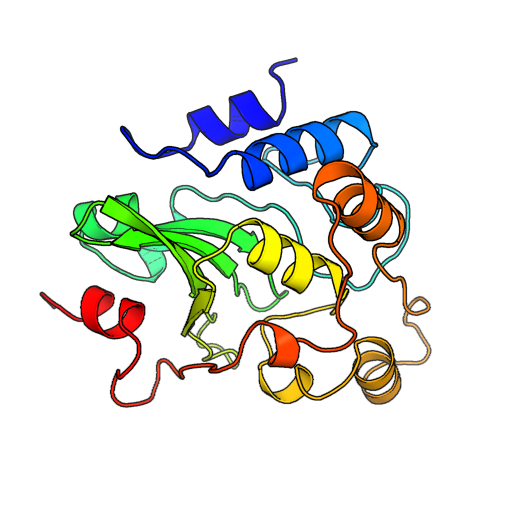. ASP A 1 195 ? -18.651 6.608 -2.099 1.00 88.00 195 ASP A N 1
ATOM 1502 C CA . ASP A 1 195 ? -19.887 7.314 -2.449 1.00 88.00 195 ASP A CA 1
ATOM 1503 C C . ASP A 1 195 ? -21.104 6.369 -2.535 1.00 88.00 195 ASP A C 1
ATOM 1505 O O . ASP A 1 195 ? -22.250 6.832 -2.595 1.00 88.00 195 ASP A O 1
ATOM 1509 N N . ASP A 1 196 ? -20.876 5.052 -2.529 1.00 88.19 196 ASP A N 1
ATOM 1510 C CA . ASP A 1 196 ? -21.921 4.028 -2.538 1.00 88.19 196 ASP A CA 1
ATOM 1511 C C . ASP A 1 196 ? -22.402 3.664 -1.119 1.00 88.19 196 ASP A C 1
ATOM 1513 O O . ASP A 1 196 ? -21.744 3.913 -0.108 1.00 88.19 196 ASP A O 1
ATOM 1517 N N . ASP A 1 197 ? -23.566 3.004 -1.033 1.00 84.38 197 ASP A N 1
ATOM 1518 C CA . ASP A 1 197 ? -24.033 2.418 0.228 1.00 84.38 197 ASP A CA 1
ATOM 1519 C C . ASP A 1 197 ? -22.992 1.398 0.744 1.00 84.38 197 ASP A C 1
ATOM 1521 O O . ASP A 1 197 ? -22.686 0.418 0.046 1.00 84.38 197 ASP A O 1
ATOM 1525 N N . PRO A 1 198 ? -22.463 1.567 1.972 1.00 84.31 198 PRO A N 1
ATOM 1526 C CA . PRO A 1 198 ? -21.303 0.813 2.412 1.00 84.31 198 PRO A CA 1
ATOM 1527 C C . PRO A 1 198 ? -21.664 -0.658 2.629 1.00 84.31 198 PRO A C 1
ATOM 1529 O O . PRO A 1 198 ? -22.450 -1.023 3.505 1.00 84.31 198 PRO A O 1
ATOM 1532 N N . THR A 1 199 ? -21.054 -1.523 1.823 1.00 90.00 199 THR A N 1
ATOM 1533 C CA . THR A 1 199 ? -21.082 -2.985 2.007 1.00 90.00 199 THR A CA 1
ATOM 1534 C C . THR A 1 199 ? -19.742 -3.534 2.489 1.00 90.00 199 THR A C 1
ATOM 1536 O O . THR A 1 199 ? -19.675 -4.661 2.986 1.00 90.00 199 THR A O 1
ATOM 1539 N N . ASP A 1 200 ? -18.687 -2.728 2.375 1.00 94.81 200 ASP A N 1
ATOM 1540 C CA . ASP A 1 200 ? -17.355 -3.050 2.858 1.00 94.81 200 ASP A CA 1
ATOM 1541 C C . ASP A 1 200 ? -17.278 -2.897 4.388 1.00 94.81 200 ASP A C 1
ATOM 1543 O O . ASP A 1 200 ? -17.749 -1.896 4.935 1.00 94.81 200 ASP A O 1
ATOM 1547 N N . PRO A 1 201 ? -16.685 -3.865 5.109 1.00 94.75 201 PRO A N 1
ATOM 1548 C CA . PRO A 1 201 ? -16.631 -3.831 6.566 1.00 94.75 201 PRO A CA 1
ATOM 1549 C C . PRO A 1 201 ? -15.853 -2.638 7.132 1.00 94.75 201 PRO A C 1
ATOM 1551 O O . PRO A 1 201 ? -16.192 -2.190 8.224 1.00 94.75 201 PRO A O 1
ATOM 1554 N N . PHE A 1 202 ? -14.834 -2.129 6.431 1.00 95.88 202 PHE A N 1
ATOM 1555 C CA . PHE A 1 202 ? -14.107 -0.937 6.862 1.00 95.88 202 PHE A CA 1
ATOM 1556 C C . PHE A 1 202 ? -14.988 0.306 6.744 1.00 95.88 202 PHE A C 1
ATOM 1558 O O . PHE A 1 202 ? -15.074 1.070 7.700 1.00 95.88 202 PHE A O 1
ATOM 1565 N N . LEU A 1 203 ? -15.695 0.478 5.623 1.00 94.94 203 LEU A N 1
ATOM 1566 C CA . LEU A 1 203 ? -16.593 1.622 5.434 1.00 94.94 203 LEU A CA 1
ATOM 1567 C C . LEU A 1 203 ? -17.788 1.597 6.395 1.00 94.94 203 LEU A C 1
ATOM 1569 O O . LEU A 1 203 ? -18.146 2.634 6.945 1.00 94.94 203 LEU A O 1
ATOM 1573 N N . ILE A 1 204 ? -18.371 0.419 6.649 1.00 95.06 204 ILE A N 1
ATOM 1574 C CA . ILE A 1 204 ? -19.437 0.256 7.654 1.00 95.06 204 ILE A CA 1
ATOM 1575 C C . ILE A 1 204 ? -18.924 0.678 9.034 1.00 95.06 204 ILE A C 1
ATOM 1577 O O . ILE A 1 204 ? -19.543 1.500 9.701 1.00 95.06 204 ILE A O 1
ATOM 1581 N N . TRP A 1 205 ? -17.763 0.160 9.442 1.00 95.19 205 TRP A N 1
ATOM 1582 C CA . TRP A 1 205 ? -17.143 0.516 10.718 1.00 95.19 205 TRP A CA 1
ATOM 1583 C C . TRP A 1 205 ? -16.805 2.011 10.808 1.00 95.19 205 TRP A C 1
ATOM 1585 O O . TRP A 1 205 ? -16.959 2.635 11.861 1.00 95.19 205 TRP A O 1
ATOM 1595 N N . LEU A 1 206 ? -16.354 2.604 9.702 1.00 92.50 206 LEU A N 1
ATOM 1596 C CA . LEU A 1 206 ? -16.015 4.016 9.658 1.00 92.50 206 LEU A CA 1
ATOM 1597 C C . LEU A 1 206 ? -17.260 4.895 9.809 1.00 92.50 206 LEU A C 1
ATOM 1599 O O . LEU A 1 206 ? -17.181 5.877 10.533 1.00 92.50 206 LEU A O 1
ATOM 1603 N N . ALA A 1 207 ? -18.401 4.510 9.235 1.00 90.00 207 ALA A N 1
ATOM 1604 C CA . ALA A 1 207 ? -19.670 5.225 9.388 1.00 90.00 207 ALA A CA 1
ATOM 1605 C C . ALA A 1 207 ? -20.375 4.960 10.737 1.00 90.00 207 ALA A C 1
ATOM 1607 O O . ALA A 1 207 ? -21.184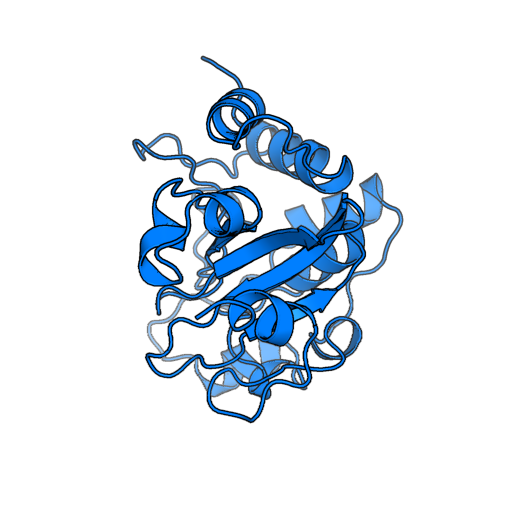 5.767 11.195 1.00 90.00 207 ALA A O 1
ATOM 1608 N N . ASP A 1 208 ? -20.095 3.830 11.394 1.00 84.75 208 ASP A N 1
ATOM 1609 C CA . ASP A 1 208 ? -20.756 3.450 12.645 1.00 84.75 208 ASP A CA 1
ATOM 1610 C C . ASP A 1 208 ? -20.431 4.439 13.779 1.00 84.75 208 ASP A C 1
ATOM 1612 O O . ASP A 1 208 ? -19.323 4.458 14.312 1.00 84.75 208 ASP A O 1
ATOM 1616 N N . GLY A 1 209 ? -21.409 5.241 14.203 1.00 64.56 209 GLY A N 1
ATOM 1617 C CA . GLY A 1 209 ? -21.259 6.184 15.319 1.00 64.56 209 GLY A CA 1
ATOM 1618 C C . GLY A 1 209 ? -21.164 7.662 14.931 1.00 64.56 209 GLY A C 1
ATOM 1619 O O . GLY A 1 209 ? -21.033 8.477 15.846 1.00 64.56 209 GLY A O 1
ATOM 1620 N N . ASP A 1 210 ? -21.279 7.985 13.639 1.00 53.59 210 ASP A N 1
ATOM 1621 C CA . ASP A 1 210 ? -21.584 9.339 13.146 1.00 53.59 210 ASP A CA 1
ATOM 1622 C C . ASP A 1 210 ? -23.081 9.704 13.273 1.00 53.59 210 ASP A C 1
ATOM 1624 O O . ASP A 1 210 ? -23.953 8.800 13.200 1.00 53.59 210 ASP A O 1
#

Solvent-accessible surface area (backbone atoms only — not comparable to full-atom values): 11954 Å² total; per-residue (Å²): 131,82,52,67,52,60,58,52,60,71,62,51,46,92,90,67,74,79,58,67,63,56,54,57,45,44,48,46,36,57,76,63,48,12,48,46,82,90,50,99,60,64,40,31,37,60,50,44,66,93,62,81,58,81,53,42,40,25,39,42,63,59,85,64,56,42,65,83,77,43,87,55,59,82,58,34,64,32,48,45,54,44,25,31,22,25,91,77,64,16,28,30,26,43,33,50,47,97,88,68,47,66,32,31,30,37,42,36,52,68,86,79,35,38,39,28,22,57,43,40,71,45,64,63,57,50,51,35,56,63,40,50,29,47,38,48,69,49,47,70,84,53,21,84,38,37,39,69,58,50,46,71,75,67,66,54,96,87,56,78,70,94,59,66,26,59,69,49,41,49,47,44,34,69,76,68,72,47,82,70,58,72,34,43,47,84,63,38,76,56,78,40,49,65,90,49,87,65,80,37,71,53,46,41,58,69,54,61,88,117

Nearest PDB structures (foldseek):
  4fma-assembly17_L  TM=4.582E-01  e=3.618E+00  Escherichia coli
  4fma-assembly4_D  TM=5.039E-01  e=6.987E+00  Escherichia coli
  8xwg-assembly1_A  TM=4.127E-01  e=5.500E+00  Borreliella burgdorferi
  4fmc-assembly2_C  TM=4.625E-01  e=8.876E+00  Escherichia coli

Sequence (210 aa):
MTPFTDRLVALLPAGIVLPQPILTTFDWLADNGHVDDATDHLHARLVPVGIDSLSEVAVDVDPDFMTYWHDDESKRDRVIPLFRTGGDGSHAGLWVDDDGRSRFVHLGSGSGSTWSGVSTDDAVDFLRFLAIGYDEPCWPEAHALTPEEVYAAEVDNDDPPFTAPTAFQTFLRTTFAVDIPDRGVDIVTTAADMDDDPTDPFLIWLADGD

Secondary structure (DSSP, 8-state):
---HHHHHHTTSPTT----HHHHHHHHHHHHTT-B-TTSSS-EEESS-TT-------EEE--TTGGGGT-S-HHHHTTEEEEEE--TTS-EEEEEE-TTS-EEEEEE--SSS--B-EEEES-HHHHHHHHHH--S-TT-GGGGGS-HHHHHHHH--TTSPPP---HHHHHHHHHHH--PPPSSGGGT-----BTTS---SHHHHHHHTT-

Foldseek 3Di:
DPQLLNVVVVLAFPPDDDDPVVSVLSNVQRVPQQFDPVDPFTWGDLAHPPDDALAQKIQGWDLCLCVVQDDDPVQSNQWTFGIDQDPLRKTKTWGQDPVRQIFIWIDASVPPLQFTATQGSDPLLVLLLVQLQASHSSDPVCQVDFNQVVCVVPDDPPGDPHDHSVVSQVCSCVVVVDHRDRGSCVRRVDGDGLVDDDPHPSSVVSPPPD

Radius of gyration: 16.45 Å; Cα contacts (8 Å, |Δi|>4): 367; chains: 1; bounding box: 45×33×47 Å